Protein AF-A0A127SG14-F1 (afdb_monomer)

Structure (mmCIF, N/CA/C/O backbone):
data_AF-A0A127SG14-F1
#
_entry.id   AF-A0A127SG14-F1
#
loop_
_atom_site.group_PDB
_atom_site.id
_atom_site.type_symbol
_atom_site.label_atom_id
_atom_site.label_alt_id
_atom_site.label_comp_id
_atom_site.label_asym_id
_atom_site.label_entity_id
_atom_site.label_seq_id
_atom_site.pdbx_PDB_ins_code
_atom_site.Cartn_x
_atom_site.Cartn_y
_atom_site.Cartn_z
_atom_site.occupancy
_atom_site.B_iso_or_equiv
_atom_site.auth_seq_id
_atom_site.auth_comp_id
_atom_site.auth_asym_id
_atom_site.auth_atom_id
_atom_site.pdbx_PDB_model_num
ATOM 1 N N . THR A 1 1 ? -20.516 29.727 24.943 1.00 78.88 1 THR A N 1
ATOM 2 C CA . THR A 1 1 ? -19.043 29.610 24.882 1.00 78.88 1 THR A CA 1
ATOM 3 C C . THR A 1 1 ? -18.671 28.443 23.991 1.00 78.88 1 THR A C 1
ATOM 5 O O . THR A 1 1 ? -19.460 27.509 23.878 1.00 78.88 1 THR A O 1
ATOM 8 N N . VAL A 1 2 ? -17.500 28.500 23.350 1.00 73.31 2 VAL A N 1
ATOM 9 C CA . VAL A 1 2 ? -16.982 27.446 22.453 1.00 73.31 2 VAL A CA 1
ATOM 10 C C . VAL A 1 2 ? -16.981 26.069 23.132 1.00 73.31 2 VAL A C 1
ATOM 12 O O . VAL A 1 2 ? -17.309 25.071 22.496 1.00 73.31 2 VAL A O 1
ATOM 15 N N . ASP A 1 3 ? -16.737 26.020 24.441 1.00 80.69 3 ASP A N 1
ATOM 16 C CA . ASP A 1 3 ? -16.751 24.772 25.213 1.00 80.69 3 ASP A CA 1
ATOM 17 C C . ASP A 1 3 ? -18.143 24.146 25.335 1.00 80.69 3 ASP A C 1
ATOM 19 O O . ASP A 1 3 ? -18.277 22.931 25.214 1.00 80.69 3 ASP A O 1
ATOM 23 N N . LYS A 1 4 ? -19.204 24.957 25.473 1.00 82.00 4 LYS A N 1
ATOM 24 C CA . LYS A 1 4 ? -20.592 24.457 25.457 1.00 82.00 4 LYS A CA 1
ATOM 25 C C . LYS A 1 4 ? -20.972 23.895 24.085 1.00 82.00 4 LYS A C 1
ATOM 27 O O . LYS A 1 4 ? -21.648 22.877 24.018 1.00 82.00 4 LYS A O 1
ATOM 32 N N . ALA A 1 5 ? -20.500 24.514 23.000 1.00 77.38 5 ALA A N 1
ATOM 33 C CA . ALA A 1 5 ? -20.725 24.012 21.644 1.00 77.38 5 ALA A CA 1
ATOM 34 C C . ALA A 1 5 ? -19.965 22.699 21.381 1.00 77.38 5 ALA A C 1
ATOM 36 O O . ALA A 1 5 ? -20.526 21.777 20.795 1.00 77.38 5 ALA A O 1
ATOM 37 N N . ARG A 1 6 ? -18.719 22.573 21.863 1.00 78.25 6 ARG A N 1
ATOM 38 C CA . ARG A 1 6 ? -17.944 21.320 21.801 1.00 78.25 6 ARG A CA 1
ATOM 39 C C . ARG A 1 6 ? -18.560 20.204 22.639 1.00 78.25 6 ARG A C 1
ATOM 41 O O . ARG A 1 6 ? -18.607 19.072 22.170 1.00 78.25 6 ARG A O 1
ATOM 48 N N . ALA A 1 7 ? -19.036 20.513 23.844 1.00 80.81 7 ALA A N 1
ATOM 49 C CA . ALA A 1 7 ? -19.715 19.548 24.703 1.00 80.81 7 ALA A CA 1
ATOM 50 C C . ALA A 1 7 ? -21.009 19.039 24.052 1.00 80.81 7 ALA A C 1
ATOM 52 O O . ALA A 1 7 ? -21.194 17.831 23.941 1.00 80.81 7 ALA A O 1
ATOM 53 N N . LEU A 1 8 ? -21.833 19.951 23.524 1.00 78.06 8 LEU A N 1
ATOM 54 C CA . LEU A 1 8 ? -23.057 19.607 22.801 1.00 78.06 8 LEU A CA 1
ATOM 55 C C . LEU A 1 8 ? -22.765 18.787 21.535 1.00 78.06 8 LEU A C 1
ATOM 57 O O . LEU A 1 8 ? -23.446 17.806 21.265 1.00 78.06 8 LEU A O 1
ATOM 61 N N . TYR A 1 9 ? -21.722 19.133 20.775 1.00 72.56 9 TYR A N 1
ATOM 62 C CA . TYR A 1 9 ? -21.287 18.337 19.624 1.00 72.56 9 TYR A CA 1
ATOM 63 C C . TYR A 1 9 ? -20.844 16.927 20.046 1.00 72.56 9 TYR A C 1
ATOM 65 O O . TYR A 1 9 ? -21.256 15.937 19.448 1.00 72.56 9 TYR A O 1
ATOM 73 N N . ALA A 1 10 ? -20.042 16.809 21.104 1.00 73.31 10 ALA A N 1
ATOM 74 C CA . ALA A 1 10 ? -19.612 15.513 21.617 1.00 73.31 10 ALA A CA 1
ATOM 75 C C . ALA A 1 10 ? -20.787 14.664 22.128 1.00 73.31 10 ALA A C 1
ATOM 77 O O . ALA A 1 10 ? -20.731 13.445 22.024 1.00 73.31 10 ALA A O 1
ATOM 78 N N . GLU A 1 11 ? -21.834 15.284 22.667 1.00 76.38 11 GLU A N 1
ATOM 79 C CA . GLU A 1 11 ? -23.054 14.614 23.119 1.00 76.38 11 GLU A CA 1
ATOM 80 C C . GLU A 1 11 ? -23.929 14.155 21.943 1.00 76.38 11 GLU A C 1
ATOM 82 O O . GLU A 1 11 ? -24.253 12.973 21.848 1.00 76.38 11 GLU A O 1
ATOM 87 N N . LEU A 1 12 ? -24.233 15.052 20.999 1.00 71.38 12 LEU A N 1
ATOM 88 C CA . LEU A 1 12 ? -25.083 14.769 19.835 1.00 71.38 12 LEU A CA 1
ATOM 89 C C . LEU A 1 12 ? -24.458 13.754 18.867 1.00 71.38 12 LEU A C 1
ATOM 91 O O . LEU A 1 12 ? -25.172 12.973 18.236 1.00 71.38 12 LEU A O 1
ATOM 95 N N . TYR A 1 13 ? -23.128 13.756 18.748 1.00 65.94 13 TYR A N 1
ATOM 96 C CA . TYR A 1 13 ? -22.387 12.907 17.812 1.00 65.94 13 TYR A CA 1
ATOM 97 C C . TYR A 1 13 ? -21.624 11.762 18.495 1.00 65.94 13 TYR A C 1
ATOM 99 O O . TYR A 1 13 ? -20.904 11.022 17.820 1.00 65.94 13 TYR A O 1
ATOM 107 N N . LYS A 1 14 ? -21.834 11.531 19.802 1.00 62.69 14 LYS A N 1
ATOM 108 C CA . LYS A 1 14 ? -21.495 10.262 20.475 1.00 62.69 14 LYS A CA 1
ATOM 109 C C . LYS A 1 14 ? -22.458 9.168 20.009 1.00 62.69 14 LYS A C 1
ATOM 111 O O . LYS A 1 14 ? -23.257 8.634 20.771 1.00 62.69 14 LYS A O 1
ATOM 116 N N . GLN A 1 15 ? -22.395 8.810 18.731 1.00 60.25 15 GLN A N 1
ATOM 117 C CA . GLN A 1 15 ? -23.083 7.615 18.270 1.00 60.25 15 GLN A CA 1
ATOM 118 C C . GLN A 1 15 ? -22.295 6.393 18.747 1.00 60.25 15 GLN A C 1
ATOM 120 O O . GLN A 1 15 ? -21.108 6.264 18.425 1.00 60.25 15 GLN A O 1
ATOM 125 N N . PRO A 1 16 ? -22.912 5.496 19.533 1.00 63.03 16 PRO A N 1
ATOM 126 C CA . PRO A 1 16 ? -22.257 4.262 19.914 1.00 63.03 16 PRO A CA 1
ATOM 127 C C . PRO A 1 16 ? -21.945 3.441 18.661 1.00 63.03 16 PRO A C 1
ATOM 129 O O . PRO A 1 16 ? -22.635 3.501 17.642 1.00 63.03 16 PRO A O 1
ATOM 132 N N . PHE A 1 17 ? -20.882 2.645 18.730 1.00 70.62 17 PHE A N 1
ATOM 133 C CA . PHE A 1 17 ? -20.571 1.697 17.671 1.00 70.62 17 PHE A CA 1
ATOM 134 C C . PHE A 1 17 ? -21.771 0.764 17.441 1.00 70.62 17 PHE A C 1
ATOM 136 O O . PHE A 1 17 ? -22.182 0.028 18.338 1.00 70.62 17 PHE A O 1
ATOM 143 N N . HIS A 1 18 ? -22.312 0.760 16.223 1.00 76.38 18 HIS A N 1
ATOM 144 C CA . HIS A 1 18 ? -23.381 -0.154 15.840 1.00 76.38 18 HIS A CA 1
ATOM 145 C C . HIS A 1 18 ? -22.838 -1.251 14.925 1.00 76.38 18 HIS A C 1
ATOM 147 O O . HIS A 1 18 ? -22.242 -0.952 13.891 1.00 76.38 18 HIS A O 1
ATOM 153 N N . LYS A 1 19 ? -23.127 -2.525 15.239 1.00 78.62 19 LYS A N 1
ATOM 154 C CA . LYS A 1 19 ? -22.741 -3.679 14.398 1.00 78.62 19 LYS A CA 1
ATOM 155 C C . LYS A 1 19 ? -23.175 -3.523 12.933 1.00 78.62 19 LYS A C 1
ATOM 157 O O . LYS A 1 19 ? -22.459 -3.967 12.047 1.00 78.62 19 LYS A O 1
ATOM 162 N N . LYS A 1 20 ? -24.293 -2.831 12.672 1.00 83.44 20 LYS A N 1
ATOM 163 C CA . LYS A 1 20 ? -24.796 -2.526 11.318 1.00 83.44 20 LYS A CA 1
ATOM 164 C C . LYS A 1 20 ? -23.812 -1.718 10.450 1.00 83.44 20 LYS A C 1
ATOM 166 O O . LYS A 1 20 ? -23.876 -1.800 9.226 1.00 83.44 20 LYS A O 1
ATOM 171 N N . ASN A 1 21 ? -22.895 -0.973 11.076 1.00 86.38 21 ASN A N 1
ATOM 172 C CA . ASN A 1 21 ? -21.883 -0.155 10.399 1.00 86.38 21 ASN A CA 1
ATOM 173 C C . ASN A 1 21 ? -20.640 -0.973 9.996 1.00 86.38 21 ASN A C 1
ATOM 175 O O . ASN A 1 21 ? -19.753 -0.455 9.313 1.00 86.38 21 ASN A O 1
ATOM 179 N N . LEU A 1 22 ? -20.553 -2.246 10.401 1.00 92.31 22 LEU A N 1
ATOM 180 C CA . LEU A 1 22 ? -19.508 -3.134 9.912 1.00 92.31 22 LEU A CA 1
ATOM 181 C C . LEU A 1 22 ? -19.738 -3.440 8.427 1.00 92.31 22 LEU A C 1
ATOM 183 O O . LEU A 1 22 ? -20.836 -3.803 8.003 1.00 92.31 22 LEU A O 1
ATOM 187 N N . SER A 1 23 ? -18.687 -3.254 7.637 1.00 94.81 23 SER A N 1
ATOM 188 C CA . SER A 1 23 ? -18.619 -3.636 6.224 1.00 94.81 23 SER A CA 1
ATOM 189 C C . SER A 1 23 ? -17.909 -4.974 6.038 1.00 94.81 23 SER A C 1
ATOM 191 O O . SER A 1 23 ? -18.125 -5.630 5.024 1.00 94.81 23 SER A O 1
ATOM 193 N N . ILE A 1 24 ? -17.132 -5.399 7.041 1.00 97.00 24 ILE A N 1
ATOM 194 C CA . ILE A 1 24 ? -16.417 -6.674 7.066 1.00 97.00 24 ILE A CA 1
ATOM 195 C C . ILE A 1 24 ? -16.609 -7.364 8.421 1.00 97.00 24 ILE A C 1
ATOM 197 O O . ILE A 1 24 ? -16.861 -6.707 9.435 1.00 97.00 24 ILE A O 1
ATOM 201 N N . SER A 1 25 ? -16.461 -8.685 8.454 1.00 96.75 25 SER A N 1
ATOM 202 C CA . SER A 1 25 ? -16.506 -9.481 9.684 1.00 96.75 25 SER A CA 1
ATOM 203 C C . SER A 1 25 ? -15.326 -10.447 9.767 1.00 96.75 25 SER A C 1
ATOM 205 O O . SER A 1 25 ? -14.863 -10.962 8.753 1.00 96.75 25 SER A O 1
ATOM 207 N N . THR A 1 26 ? -14.788 -10.672 10.968 1.00 96.62 26 THR A N 1
ATOM 208 C CA . THR A 1 26 ? -13.653 -11.587 11.161 1.00 96.62 26 THR A CA 1
ATOM 209 C C . THR A 1 26 ? -14.125 -13.031 11.043 1.00 96.62 26 THR A C 1
ATOM 211 O O . THR A 1 26 ? -14.835 -13.518 11.921 1.00 96.62 26 THR A O 1
ATOM 214 N N . LYS A 1 27 ? -13.701 -13.729 9.986 1.00 97.44 27 LYS A N 1
ATOM 215 C CA . LYS A 1 27 ? -14.036 -15.140 9.768 1.00 97.44 27 LYS A CA 1
ATOM 216 C C . LYS A 1 27 ? -13.070 -16.075 10.478 1.00 97.44 27 LYS A C 1
ATOM 218 O O . LYS A 1 27 ? -13.484 -17.052 11.095 1.00 97.44 27 LYS A O 1
ATOM 223 N N . LYS A 1 28 ? -11.772 -15.791 10.360 1.00 97.56 28 LYS A N 1
ATOM 224 C CA . LYS A 1 28 ? -10.707 -16.615 10.936 1.00 97.56 28 LYS A CA 1
ATOM 225 C C . LYS A 1 28 ? -9.481 -15.770 11.244 1.00 97.56 28 LYS A C 1
ATOM 227 O O . LYS A 1 28 ? -9.199 -14.803 10.541 1.00 97.56 28 LYS A O 1
ATOM 232 N N . VAL A 1 29 ? -8.745 -16.159 12.282 1.00 97.69 29 VAL A N 1
ATOM 233 C CA . VAL A 1 29 ? -7.452 -15.566 12.631 1.00 97.69 29 VAL A CA 1
ATOM 234 C C . VAL A 1 29 ? -6.442 -16.692 12.798 1.00 97.69 29 VAL A C 1
ATOM 236 O O . VAL A 1 29 ? -6.657 -17.605 13.592 1.00 97.69 29 VAL A O 1
ATOM 239 N N . TYR A 1 30 ? -5.352 -16.627 12.044 1.00 97.56 30 TYR A N 1
ATOM 240 C CA . TYR A 1 30 ? -4.196 -17.504 12.193 1.00 97.56 30 TYR A CA 1
ATOM 241 C C . TYR A 1 30 ? -3.104 -16.742 12.930 1.00 97.56 30 TYR A C 1
ATOM 243 O O . TYR A 1 30 ? -2.837 -15.592 12.591 1.00 97.56 30 TYR A O 1
ATOM 251 N N . LYS A 1 31 ? -2.475 -17.363 13.926 1.00 96.62 31 LYS A N 1
ATOM 252 C CA . LYS A 1 31 ? -1.455 -16.716 14.756 1.00 96.62 31 LYS A CA 1
ATOM 253 C C . LYS A 1 31 ? -0.152 -17.506 14.720 1.00 96.62 31 LYS A C 1
ATOM 255 O O . LYS A 1 31 ? -0.178 -18.729 14.817 1.00 96.62 31 LYS A O 1
ATOM 260 N N . SER A 1 32 ? 0.961 -16.796 14.610 1.00 94.50 32 SER A N 1
ATOM 261 C CA . SER A 1 32 ? 2.318 -17.271 14.880 1.00 94.50 32 SER A CA 1
ATOM 262 C C . SER A 1 32 ? 2.928 -16.454 16.030 1.00 94.50 32 SER A C 1
ATOM 264 O O . SER A 1 32 ? 2.229 -15.681 16.688 1.00 94.50 32 SER A O 1
ATOM 266 N N . SER A 1 33 ? 4.227 -16.620 16.297 1.00 92.31 33 SER A N 1
ATOM 267 C CA . SER A 1 33 ? 4.943 -15.913 17.369 1.00 92.31 33 SER A CA 1
ATOM 268 C C . SER A 1 33 ? 4.840 -14.387 17.283 1.00 92.31 33 SER A C 1
ATOM 270 O O . SER A 1 33 ? 4.690 -13.717 18.305 1.00 92.31 33 SER A O 1
ATOM 272 N N . ASP A 1 34 ? 4.933 -13.826 16.079 1.00 95.38 34 ASP A N 1
ATOM 273 C CA . ASP A 1 34 ? 4.986 -12.380 15.843 1.00 95.38 34 ASP A CA 1
ATOM 274 C C . ASP A 1 34 ? 3.994 -11.895 14.781 1.00 95.38 34 ASP A C 1
ATOM 276 O O . ASP A 1 34 ? 3.902 -10.693 14.540 1.00 95.38 34 ASP A O 1
ATOM 280 N N . THR A 1 35 ? 3.242 -12.802 14.160 1.00 97.25 35 THR A N 1
ATOM 281 C CA . THR A 1 35 ? 2.399 -12.490 13.011 1.00 97.25 35 THR A CA 1
ATOM 282 C C . THR A 1 35 ? 0.998 -13.051 13.205 1.00 97.25 35 THR A C 1
ATOM 284 O O . THR A 1 35 ? 0.809 -14.202 13.588 1.00 97.25 35 THR A O 1
ATOM 287 N N . GLU A 1 36 ? -0.011 -12.242 12.906 1.00 97.81 36 GLU A N 1
ATOM 288 C CA . GLU A 1 36 ? -1.409 -12.653 12.897 1.00 97.81 36 GLU A CA 1
ATOM 289 C C . GLU A 1 36 ? -2.014 -12.373 11.520 1.00 97.81 36 GLU A C 1
ATOM 291 O O . GLU A 1 36 ? -1.997 -11.241 11.037 1.00 97.81 36 GLU A O 1
ATOM 296 N N . LYS A 1 37 ? -2.567 -13.400 10.877 1.00 98.25 37 LYS A N 1
ATOM 297 C CA . LYS A 1 37 ? -3.271 -13.294 9.598 1.00 98.25 37 LYS A CA 1
ATOM 298 C C . LYS A 1 37 ? -4.775 -13.361 9.842 1.00 98.25 37 LYS A C 1
ATOM 300 O O . LYS A 1 37 ? -5.293 -14.373 10.310 1.00 98.25 37 LYS A O 1
ATOM 305 N N . TYR A 1 38 ? -5.465 -12.288 9.492 1.00 98.31 38 TYR A N 1
ATOM 306 C CA . TYR A 1 38 ? -6.908 -12.124 9.586 1.00 98.31 38 TYR A CA 1
ATOM 307 C C . TYR A 1 38 ? -7.540 -12.427 8.230 1.00 98.31 38 TYR A C 1
ATOM 309 O O . TYR A 1 38 ? -7.121 -11.877 7.213 1.00 98.31 38 TYR A O 1
ATOM 317 N N . VAL A 1 39 ? -8.558 -13.283 8.228 1.00 98.38 39 VAL A N 1
ATOM 318 C CA . VAL A 1 39 ? -9.447 -13.503 7.085 1.00 98.38 39 VAL A CA 1
ATOM 319 C C . VAL A 1 39 ? -10.753 -12.786 7.384 1.00 98.38 39 VAL A C 1
ATOM 321 O O . VAL A 1 39 ? -11.457 -13.147 8.334 1.00 98.38 39 VAL A O 1
ATOM 324 N N . TYR A 1 40 ? -11.064 -11.774 6.582 1.00 98.38 40 TYR A N 1
ATOM 325 C CA . TYR A 1 40 ? -12.297 -11.009 6.692 1.00 98.38 40 TYR A CA 1
ATOM 326 C C . TYR A 1 40 ? -13.292 -11.435 5.617 1.00 98.38 40 TYR A C 1
ATOM 328 O O . TYR A 1 40 ? -12.932 -11.560 4.450 1.00 98.38 40 TYR A O 1
ATOM 336 N N . GLU A 1 41 ? -14.541 -11.634 6.023 1.00 98.19 41 GLU A N 1
ATOM 337 C CA . GLU A 1 41 ? -15.690 -11.865 5.150 1.00 98.19 41 GLU A CA 1
ATOM 338 C C . GLU A 1 41 ? -16.389 -10.531 4.872 1.00 98.19 41 GLU A C 1
ATOM 340 O O . GLU A 1 41 ? -16.742 -9.796 5.802 1.00 98.19 41 GLU A O 1
ATOM 345 N N . LEU A 1 42 ? -16.547 -10.213 3.590 1.00 97.94 42 LEU A N 1
ATOM 346 C CA . LEU A 1 42 ? -17.230 -9.029 3.075 1.00 97.94 42 LEU A CA 1
ATOM 347 C C . LEU A 1 42 ? -18.740 -9.297 2.948 1.00 97.94 42 LEU A C 1
ATOM 349 O O . LEU A 1 42 ? -19.176 -10.447 2.898 1.00 97.94 42 LEU A O 1
ATOM 353 N N . LYS A 1 43 ? -19.555 -8.238 2.846 1.00 96.50 43 LYS A N 1
ATOM 354 C CA . LYS A 1 43 ? -21.030 -8.352 2.741 1.00 96.50 43 LYS A CA 1
ATOM 355 C C . LYS A 1 43 ? -21.528 -9.152 1.535 1.00 96.50 43 LYS A C 1
ATOM 357 O O . LYS A 1 43 ? -22.664 -9.608 1.529 1.00 96.50 43 LYS A O 1
ATOM 362 N N . ASP A 1 44 ? -20.698 -9.294 0.516 1.00 96.50 44 ASP A N 1
ATOM 363 C CA . ASP A 1 44 ? -20.972 -10.019 -0.719 1.00 96.50 44 ASP A CA 1
ATOM 364 C C . ASP A 1 44 ? -20.351 -11.426 -0.737 1.00 96.50 44 ASP A C 1
ATOM 366 O O . ASP A 1 44 ? -20.092 -11.969 -1.809 1.00 96.50 44 ASP A O 1
ATOM 370 N N . ASN A 1 45 ? -20.110 -12.012 0.444 1.00 96.56 45 ASN A N 1
ATOM 371 C CA . ASN A 1 45 ? -19.591 -13.373 0.645 1.00 96.56 45 ASN A CA 1
ATOM 372 C C . ASN A 1 45 ? -18.208 -13.620 0.021 1.00 96.56 45 ASN A C 1
ATOM 374 O O . ASN A 1 45 ? -17.838 -14.750 -0.298 1.00 96.56 45 ASN A O 1
ATOM 378 N N . ARG A 1 46 ? -17.433 -12.550 -0.165 1.00 96.88 46 ARG A N 1
ATOM 379 C CA . ARG A 1 46 ? -16.037 -12.602 -0.608 1.00 96.88 46 ARG A CA 1
ATOM 380 C C . ARG A 1 46 ? -15.103 -12.486 0.587 1.00 96.88 46 ARG A C 1
ATOM 382 O O . ARG A 1 46 ? -15.487 -11.968 1.634 1.00 96.88 46 ARG A O 1
ATOM 389 N N . TYR A 1 47 ? -13.865 -12.933 0.410 1.00 97.19 47 TYR A N 1
ATOM 390 C CA . TYR A 1 47 ? -12.854 -12.902 1.460 1.00 97.19 47 TYR A CA 1
ATOM 391 C C . TYR A 1 47 ? -11.670 -12.030 1.069 1.00 97.19 47 TYR A C 1
ATOM 393 O O . TYR A 1 47 ? -11.247 -12.016 -0.088 1.00 97.19 47 TYR A O 1
ATOM 401 N N . ILE A 1 48 ? -11.128 -11.329 2.060 1.00 98.06 48 ILE A N 1
ATOM 402 C CA . ILE A 1 48 ? -9.842 -10.642 1.964 1.00 98.06 48 ILE A CA 1
ATOM 403 C C . ILE A 1 48 ? -8.963 -11.000 3.150 1.00 98.06 48 ILE A C 1
ATOM 405 O O . ILE A 1 48 ? -9.440 -11.432 4.203 1.00 98.06 48 ILE A O 1
ATOM 409 N N . GLU A 1 49 ? -7.670 -10.778 2.973 1.00 98.00 49 GLU A N 1
ATOM 410 C CA . GLU A 1 49 ? -6.669 -11.060 3.986 1.00 98.00 49 GLU A CA 1
ATOM 411 C C . GLU A 1 49 ? -6.016 -9.770 4.482 1.00 98.00 49 GLU A C 1
ATOM 413 O O . GLU A 1 49 ? -5.759 -8.832 3.726 1.00 98.00 49 GLU A O 1
ATOM 418 N N . THR A 1 50 ? -5.730 -9.730 5.776 1.00 98.56 50 THR A N 1
ATOM 419 C CA . THR A 1 50 ? -4.984 -8.650 6.419 1.00 98.56 50 THR A CA 1
ATOM 420 C C . THR A 1 50 ? -3.965 -9.277 7.348 1.00 98.56 50 THR A C 1
ATOM 422 O O . THR A 1 50 ? -4.290 -10.199 8.094 1.00 98.56 50 THR A O 1
ATOM 425 N N . VAL A 1 51 ? -2.731 -8.787 7.330 1.00 98.50 51 VAL A N 1
ATOM 426 C CA . VAL A 1 51 ? -1.667 -9.333 8.182 1.00 98.50 51 VAL A CA 1
ATOM 427 C C . VAL A 1 51 ? -1.225 -8.281 9.182 1.00 98.50 51 VAL A C 1
ATOM 429 O O . VAL A 1 51 ? -0.855 -7.178 8.797 1.00 98.50 51 VAL A O 1
ATOM 432 N N . PHE A 1 52 ? -1.242 -8.620 10.465 1.00 98.56 52 PHE A N 1
ATOM 433 C CA . PHE A 1 52 ? -0.624 -7.842 11.528 1.00 98.56 52 PHE A CA 1
ATOM 434 C C . PHE A 1 52 ? 0.727 -8.458 11.883 1.00 98.56 52 PHE A C 1
ATOM 436 O O . PHE A 1 52 ? 0.805 -9.640 12.200 1.00 98.56 52 PHE A O 1
ATOM 443 N N . ILE A 1 53 ? 1.785 -7.653 11.856 1.00 98.19 53 ILE A N 1
ATOM 444 C CA . ILE A 1 53 ? 3.140 -8.057 12.242 1.00 98.19 53 ILE A CA 1
ATOM 445 C C . ILE A 1 53 ? 3.538 -7.247 13.470 1.00 98.19 53 ILE A C 1
ATOM 447 O O . ILE A 1 53 ? 3.663 -6.016 13.407 1.00 98.19 53 ILE A O 1
ATOM 451 N N . LYS A 1 54 ? 3.754 -7.937 14.588 1.00 97.25 54 LYS A N 1
ATOM 452 C CA . LYS A 1 54 ? 4.186 -7.360 15.857 1.00 97.25 54 LYS A CA 1
ATOM 453 C C . LYS A 1 54 ? 5.603 -6.803 15.725 1.00 97.25 54 LYS A C 1
ATOM 455 O O . LYS A 1 54 ? 6.508 -7.427 15.180 1.00 97.25 54 LYS A O 1
ATOM 460 N N . ARG A 1 55 ? 5.802 -5.596 16.245 1.00 95.38 55 ARG A N 1
ATOM 461 C CA . ARG A 1 55 ? 7.088 -4.897 16.352 1.00 95.38 55 ARG A CA 1
ATOM 462 C C . ARG A 1 55 ? 7.315 -4.498 17.812 1.00 95.38 55 ARG A C 1
ATOM 464 O O . ARG A 1 55 ? 6.435 -4.649 18.655 1.00 95.38 55 ARG A O 1
ATOM 471 N N . ARG A 1 56 ? 8.506 -3.981 18.127 1.00 91.81 56 ARG A N 1
ATOM 472 C CA . ARG A 1 56 ? 8.849 -3.555 19.499 1.00 91.81 56 ARG A CA 1
ATOM 473 C C . ARG A 1 56 ? 7.946 -2.423 20.012 1.00 91.81 56 ARG A C 1
ATOM 475 O O . ARG A 1 56 ? 7.635 -2.385 21.192 1.00 91.81 56 ARG A O 1
ATOM 482 N N . ASP A 1 57 ? 7.530 -1.514 19.131 1.00 91.19 57 ASP A N 1
ATOM 483 C CA . ASP A 1 57 ? 6.831 -0.265 19.464 1.00 91.19 57 ASP A CA 1
ATOM 484 C C . ASP A 1 57 ? 5.307 -0.297 19.217 1.00 91.19 57 ASP A C 1
ATOM 486 O O . ASP A 1 57 ? 4.603 0.664 19.556 1.00 91.19 57 ASP A O 1
ATOM 490 N N . GLY A 1 58 ? 4.797 -1.378 18.623 1.00 94.31 58 GLY A N 1
ATOM 491 C CA . GLY A 1 58 ? 3.428 -1.534 18.124 1.00 94.31 58 GLY A CA 1
ATOM 492 C C . GLY A 1 58 ? 3.388 -2.608 17.039 1.00 94.31 58 GLY A C 1
ATOM 493 O O . GLY A 1 58 ? 4.069 -3.623 17.154 1.00 94.31 58 GLY A O 1
ATOM 494 N N . GLY A 1 59 ? 2.642 -2.390 15.959 1.00 96.94 59 GLY A N 1
ATOM 495 C CA . GLY A 1 59 ? 2.607 -3.326 14.835 1.00 96.94 59 GLY A CA 1
ATOM 496 C C . GLY A 1 59 ? 2.475 -2.670 13.468 1.00 96.94 59 GLY A C 1
ATOM 497 O O . GLY A 1 59 ? 2.159 -1.483 13.342 1.00 96.94 59 GLY A O 1
ATOM 498 N N . THR A 1 60 ? 2.768 -3.468 12.445 1.00 98.38 60 THR A N 1
ATOM 499 C CA . THR A 1 60 ? 2.555 -3.138 11.032 1.00 98.38 60 THR A CA 1
ATOM 500 C C . THR A 1 60 ? 1.349 -3.909 10.524 1.00 98.38 60 THR A C 1
ATOM 502 O O . THR A 1 60 ? 1.311 -5.124 10.684 1.00 98.38 60 THR A O 1
ATOM 505 N N . VAL A 1 61 ? 0.384 -3.224 9.916 1.00 98.50 61 VAL A N 1
ATOM 506 C CA . VAL A 1 61 ? -0.777 -3.852 9.281 1.00 98.50 61 VAL A CA 1
ATOM 507 C C . VAL A 1 61 ? -0.615 -3.798 7.772 1.00 98.50 61 VAL A C 1
ATOM 509 O O . VAL A 1 61 ? -0.486 -2.719 7.199 1.00 98.50 61 VAL A O 1
ATOM 512 N N . CYS A 1 62 ? -0.647 -4.966 7.144 1.00 98.50 62 CYS A N 1
ATOM 513 C CA . CYS A 1 62 ? -0.711 -5.148 5.707 1.00 98.50 62 CYS A CA 1
ATOM 514 C C . CYS A 1 62 ? -2.179 -5.189 5.269 1.00 98.50 62 CYS A C 1
ATOM 516 O O . CYS A 1 62 ? -2.895 -6.133 5.608 1.00 98.50 62 CYS A O 1
ATOM 518 N N . VAL A 1 63 ? -2.621 -4.143 4.572 1.00 98.69 63 VAL A N 1
ATOM 519 C CA . VAL A 1 63 ? -4.021 -3.889 4.211 1.00 98.69 63 VAL A CA 1
ATOM 520 C C . VAL A 1 63 ? -4.253 -4.206 2.735 1.00 98.69 63 VAL A C 1
ATOM 522 O O . VAL A 1 63 ? -3.473 -3.799 1.870 1.00 98.69 63 VAL A O 1
ATOM 525 N N . SER A 1 64 ? -5.342 -4.915 2.456 1.00 98.69 64 SER A N 1
ATOM 526 C CA . SER A 1 64 ? -5.853 -5.186 1.113 1.00 98.69 64 SER A CA 1
ATOM 527 C C . SER A 1 64 ? -6.661 -4.002 0.583 1.00 98.69 64 SER A C 1
ATOM 529 O O . SER A 1 64 ? -7.350 -3.318 1.343 1.00 98.69 64 SER A O 1
ATOM 531 N N . THR A 1 65 ? -6.614 -3.778 -0.727 1.00 98.69 65 THR A N 1
ATOM 532 C CA . THR A 1 65 ? -7.344 -2.705 -1.423 1.00 98.69 65 THR A CA 1
ATOM 533 C C . THR A 1 65 ? -8.340 -3.236 -2.448 1.00 98.69 65 THR A C 1
ATOM 535 O O . THR A 1 65 ? -9.233 -2.496 -2.862 1.00 98.69 65 THR A O 1
ATOM 538 N N . GLN A 1 66 ? -8.236 -4.504 -2.844 1.00 98.44 66 GLN A N 1
ATOM 539 C CA . GLN A 1 66 ? -9.127 -5.149 -3.807 1.00 98.44 66 GLN A CA 1
ATOM 540 C C . GLN A 1 66 ? -9.428 -6.589 -3.374 1.00 98.44 66 GLN A C 1
ATOM 542 O O . GLN A 1 66 ? -8.709 -7.176 -2.564 1.00 98.44 66 GLN A O 1
ATOM 547 N N . VAL A 1 67 ? -10.491 -7.168 -3.935 1.00 97.75 67 VAL A N 1
ATOM 548 C CA . VAL A 1 67 ? -10.682 -8.621 -3.948 1.00 97.75 67 VAL A CA 1
ATOM 549 C C . VAL A 1 67 ? -10.031 -9.154 -5.220 1.00 97.75 67 VAL A C 1
ATOM 551 O O . VAL A 1 67 ? -10.507 -8.883 -6.327 1.00 97.75 67 VAL A O 1
ATOM 554 N N . GLY A 1 68 ? -8.933 -9.888 -5.045 1.00 95.56 68 GLY A N 1
ATOM 555 C CA . GLY A 1 68 ? -8.063 -10.287 -6.149 1.00 95.56 68 GLY A CA 1
ATOM 556 C C . GLY A 1 68 ? -7.211 -9.126 -6.677 1.00 95.56 68 GLY A C 1
ATOM 557 O O . GLY A 1 68 ? -7.128 -8.074 -6.044 1.00 95.56 68 GLY A O 1
ATOM 558 N N . CYS A 1 69 ? -6.543 -9.309 -7.815 1.00 95.62 69 CYS A N 1
ATOM 559 C CA . CYS A 1 69 ? -5.700 -8.288 -8.443 1.00 95.62 69 CYS A CA 1
ATOM 560 C C . CYS A 1 69 ? -5.619 -8.483 -9.965 1.00 95.62 69 CYS A C 1
ATOM 562 O O . CYS A 1 69 ? -5.387 -9.590 -10.442 1.00 95.62 69 CYS A O 1
ATOM 564 N N . SER A 1 70 ? -5.758 -7.403 -10.740 1.00 93.25 70 SER A N 1
ATOM 565 C CA . SER A 1 70 ? -5.737 -7.450 -12.215 1.00 93.25 70 SER A CA 1
ATOM 566 C C . SER A 1 70 ? -4.330 -7.481 -12.815 1.00 93.25 70 SER A C 1
ATOM 568 O O . SER A 1 70 ? -4.177 -7.750 -14.004 1.00 93.25 70 SER A O 1
ATOM 570 N N . VAL A 1 71 ? -3.297 -7.208 -12.016 1.00 93.44 71 VAL A N 1
ATOM 571 C CA . VAL A 1 71 ? -1.918 -7.028 -12.498 1.00 93.44 71 VAL A CA 1
ATOM 572 C C . VAL A 1 71 ? -1.272 -8.339 -12.965 1.00 93.44 71 VAL A C 1
ATOM 574 O O . VAL A 1 71 ? -0.406 -8.323 -13.839 1.00 93.44 71 VAL A O 1
ATOM 577 N N . GLY A 1 72 ? -1.678 -9.477 -12.394 1.00 91.75 72 GLY A N 1
ATOM 578 C CA . GLY A 1 72 ? -1.183 -10.789 -12.819 1.00 91.75 72 GLY A CA 1
ATOM 579 C C . GLY A 1 72 ? 0.311 -11.031 -12.566 1.00 91.75 72 GLY A C 1
ATOM 580 O O . GLY A 1 72 ? 0.932 -11.762 -13.330 1.00 91.75 72 GLY A O 1
ATOM 581 N N . CYS A 1 73 ? 0.916 -10.425 -11.531 1.00 93.12 73 CYS A N 1
ATOM 582 C CA . CYS A 1 73 ? 2.325 -10.679 -11.196 1.00 93.12 73 CYS A CA 1
ATOM 583 C C . CYS A 1 73 ? 2.576 -12.183 -10.993 1.00 93.12 73 CYS A C 1
ATOM 585 O O . CYS A 1 73 ? 1.886 -12.815 -10.192 1.00 93.12 73 CYS A O 1
ATOM 587 N N . ILE A 1 74 ? 3.603 -12.742 -11.637 1.00 92.31 74 ILE A N 1
ATOM 588 C CA . ILE A 1 74 ? 3.825 -14.204 -11.685 1.00 92.31 74 ILE A CA 1
ATOM 589 C C . ILE A 1 74 ? 4.108 -14.840 -10.313 1.00 92.31 74 ILE A C 1
ATOM 591 O O . ILE A 1 74 ? 3.857 -16.028 -10.097 1.00 92.31 74 ILE A O 1
ATOM 595 N N . PHE A 1 75 ? 4.612 -14.031 -9.380 1.00 89.25 75 PHE A N 1
ATOM 596 C CA . PHE A 1 75 ? 4.944 -14.411 -8.008 1.00 89.25 75 PHE A CA 1
ATOM 597 C C . PHE A 1 75 ? 3.792 -14.171 -7.017 1.00 89.25 75 PHE A C 1
ATOM 599 O O . PHE A 1 75 ? 3.928 -14.486 -5.837 1.00 89.25 75 PHE A O 1
ATOM 606 N N . CYS A 1 76 ? 2.683 -13.561 -7.452 1.00 88.81 76 CYS A N 1
ATOM 607 C CA . CYS A 1 76 ? 1.609 -13.120 -6.568 1.00 88.81 76 CYS A CA 1
ATOM 608 C C . CYS A 1 76 ? 0.364 -13.998 -6.715 1.00 88.81 76 CYS A C 1
ATOM 610 O O . CYS A 1 76 ? -0.303 -13.990 -7.749 1.00 88.81 76 CYS A O 1
ATOM 612 N N . GLU A 1 77 ? -0.023 -14.664 -5.629 1.00 87.94 77 GLU A N 1
ATOM 613 C CA . GLU A 1 77 ? -1.222 -15.507 -5.605 1.00 87.94 77 GLU A CA 1
ATOM 614 C C . GLU A 1 77 ? -2.514 -14.704 -5.845 1.00 87.94 77 GLU A C 1
ATOM 616 O O . GLU A 1 77 ? -3.426 -15.154 -6.532 1.00 87.94 77 GLU A O 1
ATOM 621 N N . SER A 1 78 ? -2.579 -13.456 -5.364 1.00 80.44 78 SER A N 1
ATOM 622 C CA . SER A 1 78 ? -3.724 -12.574 -5.648 1.00 80.44 78 SER A CA 1
ATOM 623 C C . SER A 1 78 ? -3.839 -12.213 -7.130 1.00 80.44 78 SER A C 1
ATOM 625 O O . SER A 1 78 ? -4.946 -11.988 -7.606 1.00 80.44 78 SER A O 1
ATOM 627 N N . GLY A 1 79 ? -2.716 -12.162 -7.856 1.00 79.69 79 GLY A N 1
ATOM 628 C CA . GLY A 1 79 ? -2.704 -11.945 -9.303 1.00 79.69 79 GLY A CA 1
ATOM 629 C C . GLY A 1 79 ? -3.198 -13.162 -10.087 1.00 79.69 79 GLY A C 1
ATOM 630 O O . GLY A 1 79 ? -3.850 -12.991 -11.113 1.00 79.69 79 GLY A O 1
ATOM 631 N N . ARG A 1 80 ? -2.949 -14.383 -9.589 1.00 81.12 80 ARG A N 1
ATOM 632 C CA . ARG A 1 80 ? -3.429 -15.634 -10.207 1.00 81.12 80 ARG A CA 1
ATOM 633 C C . ARG A 1 80 ? -4.940 -15.806 -10.111 1.00 81.12 80 ARG A C 1
ATOM 635 O O . ARG A 1 80 ? -5.557 -16.285 -11.053 1.00 81.12 80 ARG A O 1
ATOM 642 N N . ASN A 1 81 ? -5.536 -15.366 -9.005 1.00 81.12 81 ASN A N 1
ATOM 643 C CA . ASN A 1 81 ? -6.983 -15.445 -8.779 1.00 81.12 81 ASN A CA 1
ATOM 644 C C . ASN A 1 81 ? -7.795 -14.396 -9.568 1.00 81.12 81 ASN A C 1
ATOM 646 O O . ASN A 1 81 ? -9.021 -14.360 -9.459 1.00 81.12 81 ASN A O 1
ATOM 650 N N . GLY A 1 82 ? -7.127 -13.549 -10.361 1.00 89.94 82 GLY A N 1
ATOM 651 C CA . GLY A 1 82 ? -7.756 -12.499 -11.156 1.00 89.94 82 GLY A CA 1
ATOM 652 C C . GLY A 1 82 ? -8.307 -11.348 -10.314 1.00 89.94 82 GLY A C 1
ATOM 653 O O . GLY A 1 82 ? -8.150 -11.300 -9.096 1.00 89.94 82 GLY A O 1
ATOM 654 N N . PHE A 1 83 ? -8.948 -10.384 -10.975 1.00 95.81 83 PHE A N 1
ATOM 655 C CA . PHE A 1 83 ? -9.617 -9.256 -10.326 1.00 95.81 83 PHE A CA 1
ATOM 656 C C . PHE A 1 83 ? -11.114 -9.513 -10.202 1.00 95.8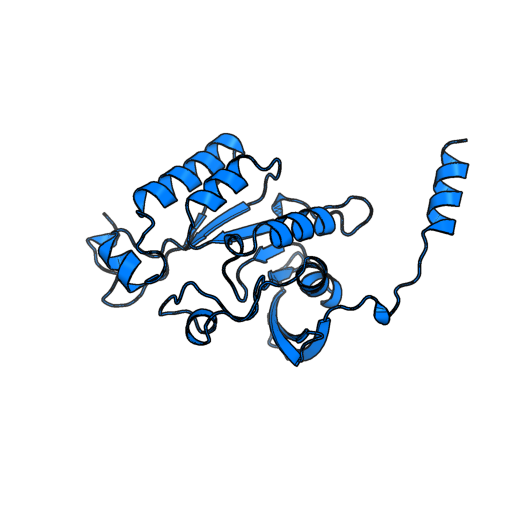1 83 PHE A C 1
ATOM 658 O O . PHE A 1 83 ? -11.752 -9.928 -11.167 1.00 95.81 83 PHE A O 1
ATOM 665 N N . VAL A 1 84 ? -11.677 -9.199 -9.034 1.00 96.44 84 VAL A N 1
ATOM 666 C CA . VAL A 1 84 ? -13.117 -9.322 -8.792 1.00 96.44 84 VAL A CA 1
ATOM 667 C C . VAL A 1 84 ? -13.762 -7.954 -8.606 1.00 96.44 84 VAL A C 1
ATOM 669 O O . VAL A 1 84 ? -14.682 -7.604 -9.341 1.00 96.44 84 VAL A O 1
ATOM 672 N N . ARG A 1 85 ? -13.298 -7.172 -7.624 1.00 97.75 85 ARG A N 1
ATOM 673 C CA . ARG A 1 85 ? -13.756 -5.792 -7.408 1.00 97.75 85 ARG A CA 1
ATOM 674 C C . ARG A 1 85 ? -12.819 -4.996 -6.509 1.00 97.75 85 ARG A C 1
ATOM 676 O O . ARG A 1 85 ? -12.026 -5.547 -5.746 1.00 97.75 85 ARG A O 1
ATOM 683 N N . ASN A 1 86 ? -13.007 -3.686 -6.534 1.00 98.62 86 ASN A N 1
ATOM 684 C CA . ASN A 1 86 ? -12.417 -2.761 -5.579 1.00 98.62 86 ASN A CA 1
ATOM 685 C C . ASN A 1 86 ? -13.087 -2.859 -4.198 1.00 98.62 86 ASN A C 1
ATOM 687 O O . ASN A 1 86 ? -14.286 -3.140 -4.091 1.00 98.62 86 ASN A O 1
ATOM 691 N N . LEU A 1 87 ? -12.308 -2.607 -3.142 1.00 98.81 87 LEU A N 1
ATOM 692 C CA . LEU A 1 87 ? -12.839 -2.404 -1.795 1.00 98.81 87 LEU A CA 1
ATOM 693 C C . LEU A 1 87 ? -13.313 -0.961 -1.610 1.00 98.81 87 LEU A C 1
ATOM 695 O O . LEU A 1 87 ? -12.714 -0.021 -2.134 1.00 98.81 87 LEU A O 1
ATOM 699 N N . THR A 1 88 ? -14.368 -0.788 -0.828 1.00 98.81 88 THR A N 1
ATOM 700 C CA . THR A 1 88 ? -14.864 0.524 -0.396 1.00 98.81 88 THR A CA 1
ATOM 701 C C . THR A 1 88 ? -13.964 1.119 0.696 1.00 98.81 88 THR A C 1
ATOM 703 O O . THR A 1 88 ? -13.237 0.376 1.367 1.00 98.81 88 THR A O 1
ATOM 706 N N . PRO A 1 89 ? -14.036 2.435 0.974 1.00 98.69 89 PRO A N 1
ATOM 707 C CA . PRO A 1 89 ? -13.227 3.043 2.027 1.00 98.69 89 PRO A CA 1
ATOM 708 C C . PRO A 1 89 ? -13.490 2.406 3.394 1.00 98.69 89 PRO A C 1
ATOM 710 O O . PRO A 1 89 ? -12.557 2.175 4.158 1.00 98.69 89 PRO A O 1
ATOM 713 N N . SER A 1 90 ? -14.745 2.047 3.694 1.00 97.69 90 SER A N 1
ATOM 714 C CA . SER A 1 90 ? -15.081 1.386 4.956 1.00 97.69 90 SER A CA 1
ATOM 715 C C . SER A 1 90 ? -14.469 -0.009 5.068 1.00 97.69 90 SER A C 1
ATOM 717 O O . SER A 1 90 ? -14.012 -0.367 6.150 1.00 97.69 90 SER A O 1
ATOM 719 N N . GLU A 1 91 ? -14.416 -0.776 3.973 1.00 98.62 91 GLU A N 1
ATOM 720 C CA . GLU A 1 91 ? -13.790 -2.106 3.962 1.00 98.62 91 GLU A CA 1
ATOM 721 C C . GLU A 1 91 ? -12.269 -2.008 4.148 1.00 98.62 91 GLU A C 1
ATOM 723 O O . GLU A 1 91 ? -11.676 -2.830 4.843 1.00 98.62 91 GLU A O 1
ATOM 728 N N . ILE A 1 92 ? -11.628 -0.976 3.587 1.00 98.81 92 ILE A N 1
ATOM 729 C CA . ILE A 1 92 ? -10.193 -0.712 3.777 1.00 98.81 92 ILE A CA 1
ATOM 730 C C . ILE A 1 92 ? -9.904 -0.303 5.228 1.00 98.81 92 ILE A C 1
ATOM 732 O O . ILE A 1 92 ? -9.039 -0.877 5.885 1.00 98.81 92 ILE A O 1
ATOM 736 N N . VAL A 1 93 ? -10.650 0.668 5.759 1.00 98.19 93 VAL A N 1
ATOM 737 C CA . VAL A 1 93 ? -10.429 1.208 7.110 1.00 98.19 93 VAL A CA 1
ATOM 738 C C . VAL A 1 93 ? -10.697 0.162 8.195 1.00 98.19 93 VAL A C 1
ATOM 740 O O . VAL A 1 93 ? -9.953 0.071 9.176 1.00 98.19 93 VAL A O 1
ATOM 743 N N . GLN A 1 94 ? -11.737 -0.661 8.034 1.00 97.69 94 GLN A N 1
ATOM 744 C CA . GLN A 1 94 ? -12.106 -1.650 9.048 1.00 97.69 94 GLN A CA 1
ATOM 745 C C . GLN A 1 94 ? -11.072 -2.770 9.203 1.00 97.69 94 GLN A C 1
ATOM 747 O O . GLN A 1 94 ? -10.949 -3.295 10.308 1.00 97.69 94 GLN A O 1
ATOM 752 N N . GLN A 1 95 ? -10.256 -3.062 8.181 1.00 98.56 95 GLN A N 1
ATOM 753 C CA . GLN A 1 95 ? -9.125 -3.992 8.317 1.00 98.56 95 GLN A CA 1
ATOM 754 C C . GLN A 1 95 ? -8.145 -3.556 9.416 1.00 98.56 95 GLN A C 1
ATOM 756 O O . GLN A 1 95 ? -7.582 -4.405 10.102 1.00 98.56 95 GLN A O 1
ATOM 761 N N . VAL A 1 96 ? -7.972 -2.244 9.619 1.00 97.56 96 VAL A N 1
ATOM 762 C CA . VAL A 1 96 ? -7.089 -1.677 10.650 1.00 97.56 96 VAL A CA 1
ATOM 763 C C . VAL A 1 96 ? -7.790 -1.625 12.009 1.00 97.56 96 VAL A C 1
ATOM 765 O O . VAL A 1 96 ? -7.232 -2.056 13.016 1.00 97.56 96 VAL A O 1
ATOM 768 N N . ILE A 1 97 ? -9.028 -1.122 12.051 1.00 94.12 97 ILE A N 1
ATOM 769 C CA . ILE A 1 97 ? -9.764 -0.894 13.310 1.00 94.12 97 ILE A CA 1
ATOM 770 C C . ILE A 1 97 ? -10.099 -2.213 14.027 1.00 94.12 97 ILE A C 1
ATOM 772 O O . ILE A 1 97 ? -10.122 -2.264 15.261 1.00 94.12 97 ILE A O 1
ATOM 776 N N . LEU A 1 98 ? -10.357 -3.288 13.278 1.00 95.12 98 LEU A N 1
ATOM 777 C CA . LEU A 1 98 ? -10.775 -4.572 13.845 1.00 95.12 98 LEU A CA 1
ATOM 778 C C . LEU A 1 98 ? -9.638 -5.394 14.470 1.00 95.12 98 LEU A C 1
ATOM 780 O O . LEU A 1 98 ? -9.931 -6.313 15.229 1.00 95.12 98 LEU A O 1
ATOM 784 N N . ILE A 1 99 ? -8.368 -5.039 14.245 1.00 93.38 99 ILE A N 1
ATOM 785 C CA . ILE A 1 99 ? -7.209 -5.755 14.814 1.00 93.38 99 ILE A CA 1
ATOM 786 C C . ILE A 1 99 ? -7.080 -5.541 16.336 1.00 93.38 99 ILE A C 1
ATOM 788 O O . ILE A 1 99 ? -6.449 -6.345 17.017 1.00 93.38 99 ILE A O 1
ATOM 792 N N . ARG A 1 100 ? -7.704 -4.487 16.896 1.00 88.25 100 ARG A N 1
ATOM 793 C CA . ARG A 1 100 ? -7.754 -4.164 18.347 1.00 88.25 100 ARG A CA 1
ATOM 794 C C . ARG A 1 100 ? -6.390 -4.195 19.067 1.00 88.25 100 ARG A C 1
ATOM 796 O O . ARG A 1 100 ? -6.332 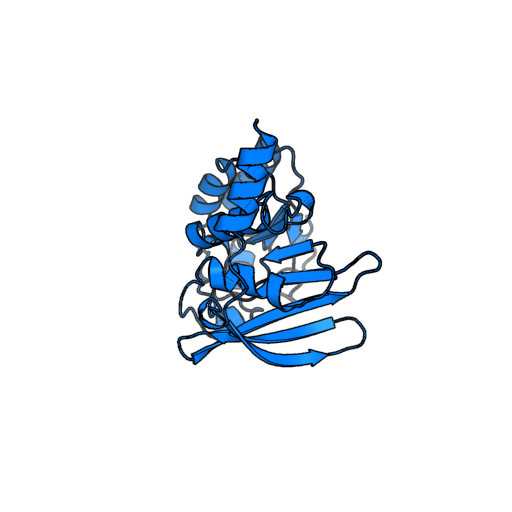-4.356 20.281 1.00 88.25 100 ARG A O 1
ATOM 803 N N . GLN A 1 101 ? -5.301 -3.996 18.329 1.00 93.25 101 GLN A N 1
ATOM 804 C CA . GLN A 1 101 ? -3.931 -3.885 18.837 1.00 93.25 101 GLN A CA 1
ATOM 805 C C . GLN A 1 101 ? -3.334 -2.537 18.427 1.00 93.25 101 GLN A C 1
ATOM 807 O O . GLN A 1 101 ? -3.864 -1.847 17.555 1.00 93.25 101 GLN A O 1
ATOM 812 N N . LYS A 1 102 ? -2.218 -2.144 19.049 1.00 95.25 102 LYS A N 1
ATOM 813 C CA . LYS A 1 102 ? -1.532 -0.893 18.717 1.00 95.25 102 LYS A CA 1
ATOM 814 C C . LYS A 1 102 ? -0.901 -0.984 17.323 1.00 95.25 102 LYS A C 1
ATOM 816 O O . LYS A 1 102 ? 0.100 -1.673 17.132 1.00 95.25 102 LYS A O 1
ATOM 821 N N . VAL A 1 103 ? -1.468 -0.260 16.362 1.00 97.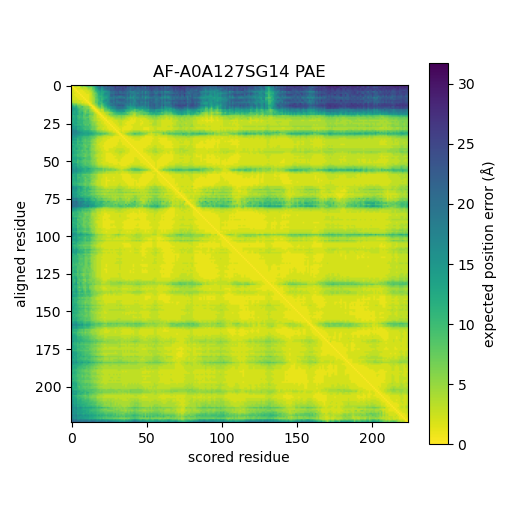06 103 VAL A N 1
ATOM 822 C CA . VAL A 1 103 ? -0.946 -0.143 14.995 1.00 97.06 103 VAL A CA 1
ATOM 823 C C . VAL A 1 103 ? -0.128 1.138 14.880 1.00 97.06 103 VAL A C 1
ATOM 825 O O . VAL A 1 103 ? -0.629 2.214 15.186 1.00 97.06 103 VAL A O 1
ATOM 828 N N . ASN A 1 104 ? 1.115 1.024 14.410 1.00 96.50 104 ASN A N 1
ATOM 829 C CA . ASN A 1 104 ? 1.993 2.177 14.163 1.00 96.50 104 ASN A CA 1
ATOM 830 C C . ASN A 1 104 ? 2.304 2.363 12.679 1.00 96.50 104 ASN A C 1
ATOM 832 O O . ASN A 1 104 ? 2.730 3.440 12.268 1.00 96.50 104 ASN A O 1
ATOM 836 N N . ARG A 1 105 ? 2.149 1.301 11.879 1.00 98.19 105 ARG A N 1
ATOM 837 C CA . ARG A 1 105 ? 2.442 1.312 10.446 1.00 98.19 105 ARG A CA 1
ATOM 838 C C . ARG A 1 105 ? 1.314 0.631 9.681 1.00 98.19 105 ARG A C 1
ATOM 840 O O . ARG A 1 105 ? 0.888 -0.456 10.062 1.00 98.19 105 ARG A O 1
ATOM 847 N N . ILE A 1 106 ? 0.851 1.259 8.613 1.00 98.62 106 ILE A N 1
ATOM 848 C CA . ILE A 1 106 ? -0.123 0.724 7.664 1.00 98.62 106 ILE A CA 1
ATOM 849 C C . ILE A 1 106 ? 0.583 0.648 6.318 1.00 98.62 106 ILE A C 1
ATOM 851 O O . ILE A 1 106 ? 1.081 1.656 5.818 1.00 98.62 106 ILE A O 1
ATOM 855 N N . VAL A 1 107 ? 0.641 -0.546 5.742 1.00 98.75 107 VAL A N 1
ATOM 856 C CA . VAL A 1 107 ? 1.211 -0.775 4.416 1.00 98.75 107 VAL A CA 1
ATOM 857 C C . VAL A 1 107 ? 0.131 -1.350 3.509 1.00 98.75 107 VAL A C 1
ATOM 859 O O . VAL A 1 107 ? -0.506 -2.349 3.842 1.00 98.75 107 VAL A O 1
ATOM 862 N N . PHE A 1 108 ? -0.100 -0.723 2.361 1.00 98.69 108 PHE A N 1
ATOM 863 C CA . PHE A 1 108 ? -1.009 -1.244 1.340 1.00 98.69 108 PHE A CA 1
ATOM 864 C C . PHE A 1 108 ? -0.242 -2.225 0.454 1.00 98.69 108 PHE A C 1
ATOM 866 O O . PHE A 1 108 ? 0.200 -1.883 -0.639 1.00 98.69 108 PHE A O 1
ATOM 873 N N . MET A 1 109 ? -0.000 -3.417 1.003 1.00 97.50 109 MET A N 1
ATOM 874 C CA . MET A 1 109 ? 0.731 -4.526 0.371 1.00 97.50 109 MET A CA 1
ATOM 875 C C . MET A 1 109 ? -0.049 -5.849 0.468 1.00 97.50 109 MET A C 1
ATOM 877 O O . MET A 1 109 ? 0.538 -6.922 0.345 1.00 97.50 109 MET A O 1
ATOM 881 N N . GLY A 1 110 ? -1.350 -5.774 0.779 1.00 96.56 110 GLY A N 1
ATOM 882 C CA . GLY A 1 110 ? -2.232 -6.934 0.840 1.00 96.56 110 GLY A CA 1
ATOM 883 C C . GLY A 1 110 ? -2.686 -7.363 -0.553 1.00 96.56 110 GLY A C 1
ATOM 884 O O . GLY A 1 110 ? -1.937 -7.314 -1.525 1.00 96.56 110 GLY A O 1
ATOM 885 N N . MET A 1 111 ? -3.944 -7.771 -0.661 1.00 97.62 111 MET A N 1
ATOM 886 C CA . MET A 1 111 ? -4.563 -8.123 -1.934 1.00 97.62 111 MET A CA 1
ATOM 887 C C . MET A 1 111 ? -4.895 -6.860 -2.741 1.00 97.62 111 MET A C 1
ATOM 889 O O . MET A 1 111 ? -5.544 -5.941 -2.228 1.00 97.62 111 MET A O 1
ATOM 893 N N . GLY A 1 112 ? -4.492 -6.848 -4.012 1.00 97.31 112 GLY A N 1
ATOM 894 C CA . GLY A 1 112 ? -4.814 -5.791 -4.974 1.00 97.31 112 GLY A CA 1
ATOM 895 C C . GLY A 1 112 ? -3.659 -4.854 -5.318 1.00 97.31 112 GLY A C 1
ATOM 896 O O . GLY A 1 112 ? -2.640 -4.810 -4.635 1.00 97.31 112 GLY A O 1
ATOM 897 N N . GLU A 1 113 ? -3.846 -4.083 -6.388 1.00 97.88 113 GLU A N 1
ATOM 898 C CA . GLU A 1 113 ? -3.010 -2.937 -6.749 1.00 97.88 113 GLU A CA 1
ATOM 899 C C . GLU A 1 113 ? -3.666 -1.661 -6.198 1.00 97.88 113 GLU A C 1
ATOM 901 O O . GLU A 1 113 ? -4.704 -1.234 -6.718 1.00 97.88 113 GLU A O 1
ATOM 906 N N . PRO A 1 114 ? -3.103 -1.033 -5.146 1.00 98.50 114 PRO A N 1
ATOM 907 C CA . PRO A 1 114 ? -3.716 0.116 -4.485 1.00 98.50 114 PRO A CA 1
ATOM 908 C C . PRO A 1 114 ? -4.087 1.254 -5.434 1.00 98.50 114 PRO A C 1
ATOM 910 O O . PRO A 1 114 ? -5.170 1.824 -5.300 1.00 98.50 114 PRO A O 1
ATOM 913 N N . LEU A 1 115 ? -3.244 1.564 -6.424 1.00 98.38 115 LEU A N 1
ATOM 914 C CA . LEU A 1 115 ? -3.512 2.673 -7.335 1.00 98.38 115 LEU A CA 1
ATOM 915 C C . LEU A 1 115 ? -4.614 2.365 -8.355 1.00 98.38 115 LEU A C 1
ATOM 917 O O . LEU A 1 115 ? -5.252 3.294 -8.839 1.00 98.38 115 LEU A O 1
ATOM 921 N N . PHE A 1 116 ? -4.940 1.100 -8.624 1.00 98.12 116 PHE A N 1
ATOM 922 C CA . PHE A 1 116 ? -6.140 0.751 -9.396 1.00 98.12 116 PHE A CA 1
ATOM 923 C C . PHE A 1 116 ? -7.441 0.877 -8.592 1.00 98.12 116 PHE A C 1
ATOM 925 O O . PHE A 1 116 ? -8.526 0.870 -9.175 1.00 98.12 116 PHE A O 1
ATOM 932 N N . ASN A 1 117 ? -7.346 1.091 -7.278 1.00 98.56 117 ASN A N 1
ATOM 933 C CA . ASN A 1 117 ? -8.457 1.496 -6.423 1.00 98.56 117 ASN A CA 1
ATOM 934 C C . ASN A 1 117 ? -8.262 2.916 -5.848 1.00 98.56 117 ASN A C 1
ATOM 936 O O . ASN A 1 117 ? -8.521 3.159 -4.669 1.00 98.56 117 ASN A O 1
ATOM 940 N N . TYR A 1 118 ? -7.773 3.845 -6.680 1.00 98.62 118 TYR A N 1
ATOM 941 C CA . TYR A 1 118 ? -7.297 5.169 -6.261 1.00 98.62 118 TYR A CA 1
ATOM 942 C C . TYR A 1 118 ? -8.280 5.928 -5.359 1.00 98.62 118 TYR A C 1
ATOM 944 O O . TYR A 1 118 ? -7.928 6.285 -4.239 1.00 98.62 118 TYR A O 1
ATOM 952 N N . ASP A 1 119 ? -9.510 6.172 -5.817 1.00 98.50 119 ASP A N 1
ATOM 953 C CA . ASP A 1 119 ? -10.415 7.082 -5.104 1.00 98.50 119 ASP A CA 1
ATOM 954 C C . ASP A 1 119 ? -10.827 6.510 -3.732 1.00 98.50 119 ASP A C 1
ATOM 956 O O . ASP A 1 119 ? -10.828 7.230 -2.732 1.00 98.50 119 ASP A O 1
ATOM 960 N N . ASN A 1 120 ? -11.071 5.194 -3.642 1.00 98.81 120 ASN A N 1
ATOM 961 C CA . ASN A 1 120 ? -11.388 4.550 -2.363 1.00 98.81 120 ASN A CA 1
ATOM 962 C C . ASN A 1 120 ? -10.169 4.471 -1.433 1.00 98.81 120 ASN A C 1
ATOM 964 O O . ASN A 1 120 ? -10.320 4.622 -0.220 1.00 98.81 120 ASN A O 1
ATOM 968 N N . LEU A 1 121 ? -8.969 4.257 -1.986 1.00 98.69 121 LEU A N 1
ATOM 969 C CA . LEU A 1 121 ? -7.715 4.275 -1.234 1.00 98.69 121 LEU A CA 1
ATOM 970 C C . LEU A 1 121 ? -7.475 5.648 -0.600 1.00 98.69 121 LEU A C 1
ATOM 972 O O . LEU A 1 121 ? -7.227 5.730 0.602 1.00 98.69 121 LEU A O 1
ATOM 976 N N . ILE A 1 122 ? -7.562 6.722 -1.389 1.00 98.44 122 ILE A N 1
ATOM 977 C CA . ILE A 1 122 ? -7.340 8.088 -0.905 1.00 98.44 122 ILE A CA 1
ATOM 978 C C . ILE A 1 122 ? -8.380 8.450 0.159 1.00 98.44 122 ILE A C 1
ATOM 980 O O . ILE A 1 122 ? -8.004 8.902 1.244 1.00 98.44 122 ILE A O 1
ATOM 984 N N . ALA A 1 123 ? -9.663 8.153 -0.076 1.00 98.44 123 ALA A N 1
ATOM 985 C CA . ALA A 1 123 ? -10.713 8.347 0.923 1.00 98.44 123 ALA A CA 1
ATOM 986 C C . ALA A 1 123 ? -10.426 7.581 2.229 1.00 98.44 123 ALA A C 1
ATOM 988 O O . ALA A 1 123 ? -10.538 8.149 3.317 1.00 98.44 123 ALA A O 1
ATOM 989 N N . ALA A 1 124 ? -9.991 6.319 2.145 1.00 98.50 124 ALA A N 1
ATOM 990 C CA . ALA A 1 124 ? -9.619 5.531 3.318 1.00 98.50 124 ALA A CA 1
ATOM 991 C C . ALA A 1 124 ? -8.436 6.147 4.079 1.00 98.50 124 ALA A C 1
ATOM 993 O O . ALA A 1 124 ? -8.478 6.234 5.305 1.00 98.50 124 ALA A O 1
ATOM 994 N N . ILE A 1 125 ? -7.401 6.622 3.377 1.00 98.31 125 ILE A N 1
ATOM 995 C CA . ILE A 1 125 ? -6.257 7.285 4.013 1.00 98.31 125 ILE A CA 1
ATOM 996 C C . ILE A 1 125 ? -6.695 8.576 4.714 1.00 98.31 125 ILE A C 1
ATOM 998 O O . ILE A 1 125 ? -6.270 8.814 5.843 1.00 98.31 125 ILE A O 1
ATOM 1002 N N . HIS A 1 126 ? -7.565 9.390 4.112 1.00 97.50 126 HIS A N 1
ATOM 1003 C CA . HIS A 1 126 ? -8.101 10.577 4.784 1.00 97.50 126 HIS A CA 1
ATOM 1004 C C . HIS A 1 126 ? -8.865 10.224 6.064 1.00 97.50 126 HIS A C 1
ATOM 1006 O O . HIS A 1 126 ? -8.621 10.851 7.092 1.00 97.50 126 HIS A O 1
ATOM 1012 N N . ILE A 1 127 ? -9.700 9.180 6.040 1.00 97.12 127 ILE A N 1
ATOM 1013 C CA . ILE A 1 127 ? -10.425 8.704 7.230 1.00 97.12 127 ILE A CA 1
ATOM 1014 C C . ILE A 1 127 ? -9.454 8.230 8.322 1.00 97.12 127 ILE A C 1
ATOM 1016 O O . ILE A 1 127 ? -9.604 8.598 9.485 1.00 97.12 127 ILE A O 1
ATOM 1020 N N . LEU A 1 128 ? -8.431 7.442 7.968 1.00 97.00 128 LEU A N 1
ATOM 1021 C CA . LEU A 1 128 ? -7.419 6.962 8.923 1.00 97.00 128 LEU A CA 1
ATOM 1022 C C . LEU A 1 128 ? -6.649 8.120 9.576 1.00 97.00 128 LEU A C 1
ATOM 1024 O O . LEU A 1 128 ? -6.237 8.025 10.731 1.00 97.00 128 LEU A O 1
ATOM 1028 N N . ARG A 1 129 ? -6.461 9.216 8.842 1.00 96.38 129 ARG A N 1
ATOM 1029 C CA . ARG A 1 129 ? -5.733 10.408 9.288 1.00 96.38 129 ARG A CA 1
ATOM 1030 C C . ARG A 1 129 ? -6.594 11.444 10.003 1.00 96.38 129 ARG A C 1
ATOM 1032 O O . ARG A 1 129 ? -6.035 12.408 10.526 1.00 96.38 129 ARG A O 1
ATOM 1039 N N . ASP A 1 130 ? -7.916 11.301 9.985 1.00 94.56 130 ASP A N 1
ATOM 1040 C CA . ASP A 1 130 ? -8.808 12.311 10.542 1.00 94.56 130 ASP A CA 1
ATOM 1041 C C . ASP A 1 130 ? -8.517 12.522 12.035 1.00 94.56 130 ASP A C 1
ATOM 1043 O O . ASP A 1 130 ? -8.361 11.561 12.796 1.00 94.56 130 ASP A O 1
ATOM 1047 N N . ARG A 1 131 ? -8.439 13.789 12.457 1.00 91.81 131 ARG A N 1
ATOM 1048 C CA . ARG A 1 131 ? -8.087 14.172 13.835 1.00 91.81 131 ARG A CA 1
ATOM 1049 C C . ARG A 1 131 ? -9.156 13.774 14.853 1.00 91.81 131 ARG A C 1
ATOM 1051 O O . ARG A 1 131 ? -8.839 13.651 16.031 1.00 91.81 131 ARG A O 1
ATOM 1058 N N . ASN A 1 132 ? -10.393 13.578 14.403 1.00 86.62 132 ASN A N 1
ATOM 1059 C CA . ASN A 1 132 ? -11.504 13.072 15.205 1.00 86.62 132 ASN A CA 1
ATOM 1060 C C . ASN A 1 132 ? -11.632 11.539 15.116 1.00 86.62 132 ASN A C 1
ATOM 1062 O O . ASN A 1 132 ? -12.480 10.957 15.790 1.00 86.62 132 ASN A O 1
ATOM 1066 N N . GLY A 1 133 ? -10.822 10.891 14.271 1.00 87.25 133 GLY A N 1
ATOM 1067 C CA . GLY A 1 133 ? -10.740 9.443 14.107 1.00 87.25 133 GLY A CA 1
ATOM 1068 C C . GLY A 1 133 ? -9.479 8.861 14.746 1.00 87.25 133 GLY A C 1
ATOM 1069 O O . GLY A 1 133 ? -9.148 9.153 15.893 1.00 87.25 133 GLY A O 1
ATOM 1070 N N . LEU A 1 134 ? -8.761 8.015 13.999 1.00 91.06 134 LEU A N 1
ATOM 1071 C CA . LEU A 1 134 ? -7.512 7.406 14.476 1.00 91.06 134 LEU A CA 1
ATOM 1072 C C . LEU A 1 134 ? -6.341 8.398 14.550 1.00 91.06 134 LEU A C 1
ATOM 1074 O O . LEU A 1 134 ? -5.331 8.068 15.170 1.00 91.06 134 LEU A O 1
ATOM 1078 N N . ASN A 1 135 ? -6.453 9.574 13.915 1.00 95.31 135 ASN A N 1
ATOM 1079 C CA . ASN A 1 135 ? -5.395 10.582 13.833 1.00 95.31 135 ASN A CA 1
ATOM 1080 C C . ASN A 1 135 ? -4.033 9.975 13.433 1.00 95.31 135 ASN A C 1
ATOM 1082 O O . ASN A 1 135 ? -2.988 10.283 14.011 1.00 95.31 135 ASN A O 1
ATOM 1086 N N . PHE A 1 136 ? -4.053 9.039 12.479 1.00 96.75 136 PHE A N 1
ATOM 1087 C CA . PHE A 1 136 ? -2.878 8.252 12.130 1.00 96.75 136 PHE A CA 1
ATOM 1088 C C . PHE A 1 136 ? -1.850 9.111 11.369 1.00 96.75 136 PHE A C 1
ATOM 1090 O O . PHE A 1 136 ? -2.219 9.812 10.421 1.00 96.75 136 PHE A O 1
ATOM 1097 N N . PRO A 1 137 ? -0.555 9.084 11.732 1.00 96.06 137 PRO A N 1
ATOM 1098 C CA . PRO A 1 137 ? 0.452 9.918 11.082 1.00 96.06 137 PRO A CA 1
ATOM 1099 C C . PRO A 1 137 ? 0.727 9.449 9.649 1.00 96.06 137 PRO A C 1
ATOM 1101 O O . PRO A 1 137 ? 0.826 8.252 9.383 1.00 96.06 137 PRO A O 1
ATOM 1104 N N . THR A 1 138 ? 0.936 10.387 8.720 1.00 94.62 138 THR A N 1
ATOM 1105 C CA . THR A 1 138 ? 1.280 10.050 7.323 1.00 94.62 138 THR A CA 1
ATOM 1106 C C . THR A 1 138 ? 2.578 9.265 7.205 1.00 94.62 138 THR A C 1
ATOM 1108 O O . THR A 1 138 ? 2.693 8.412 6.333 1.00 94.62 138 THR A O 1
ATOM 1111 N N . ASP A 1 139 ? 3.538 9.525 8.094 1.00 94.81 139 ASP A N 1
ATOM 1112 C CA . ASP A 1 139 ? 4.810 8.804 8.166 1.00 94.81 139 ASP A CA 1
ATOM 1113 C C . ASP A 1 139 ? 4.643 7.305 8.419 1.00 94.81 139 ASP A C 1
ATOM 1115 O O . ASP A 1 139 ? 5.504 6.520 8.023 1.00 94.81 139 ASP A O 1
ATOM 1119 N N . GLY A 1 140 ? 3.538 6.911 9.055 1.00 96.88 140 GLY A N 1
ATOM 1120 C CA . GLY A 1 140 ? 3.197 5.516 9.295 1.00 96.88 140 GLY A CA 1
ATOM 1121 C C . GLY A 1 140 ? 2.459 4.855 8.131 1.00 96.88 140 GLY A C 1
ATOM 1122 O O . GLY A 1 140 ? 2.176 3.667 8.227 1.00 96.88 140 GLY A O 1
ATOM 1123 N N . ILE A 1 141 ? 2.119 5.572 7.055 1.00 98.31 141 ILE A N 1
ATOM 1124 C CA . ILE A 1 141 ? 1.327 5.040 5.937 1.00 98.31 141 ILE A CA 1
ATOM 1125 C C . ILE A 1 141 ? 2.218 4.873 4.707 1.00 98.31 141 ILE A C 1
ATOM 1127 O O . ILE A 1 141 ? 2.818 5.837 4.234 1.00 98.31 141 ILE A O 1
ATOM 1131 N N . THR A 1 142 ? 2.273 3.652 4.173 1.00 98.62 142 THR A N 1
ATOM 1132 C CA . THR A 1 142 ? 3.006 3.316 2.944 1.00 98.62 142 THR A CA 1
ATOM 1133 C C . THR A 1 142 ? 2.067 2.758 1.888 1.00 98.62 142 THR A C 1
ATOM 1135 O O . THR A 1 142 ? 1.399 1.751 2.124 1.00 98.62 142 THR A O 1
ATOM 1138 N N . VAL A 1 143 ? 2.045 3.376 0.709 1.00 98.62 143 VAL A N 1
ATOM 1139 C CA . VAL A 1 143 ? 1.405 2.803 -0.482 1.00 98.62 143 VAL A CA 1
ATOM 1140 C C . VAL A 1 143 ? 2.474 2.090 -1.301 1.00 98.62 143 VAL A C 1
ATOM 1142 O O . VAL A 1 143 ? 3.461 2.709 -1.695 1.00 98.62 143 VAL A O 1
ATOM 1145 N N . SER A 1 144 ? 2.280 0.791 -1.538 1.00 98.31 144 SER A N 1
ATOM 1146 C CA . SER A 1 144 ? 3.083 0.025 -2.490 1.00 98.31 144 SER A CA 1
ATOM 1147 C C . SER A 1 144 ? 2.324 -0.103 -3.799 1.00 98.31 144 SER A C 1
ATOM 1149 O O . SER A 1 144 ? 1.119 -0.324 -3.783 1.00 98.31 144 SER A O 1
ATOM 1151 N N . THR A 1 145 ? 3.004 0.038 -4.927 1.00 98.50 145 THR A N 1
ATOM 1152 C CA . THR A 1 145 ? 2.362 -0.025 -6.243 1.00 98.50 145 THR A CA 1
ATOM 1153 C C . THR A 1 145 ? 3.305 -0.583 -7.295 1.00 98.50 145 THR A C 1
ATOM 1155 O O . THR A 1 145 ? 4.506 -0.314 -7.258 1.00 98.50 145 THR A O 1
ATOM 1158 N N . VAL A 1 146 ? 2.777 -1.317 -8.274 1.00 97.69 146 VAL A N 1
ATOM 1159 C CA . VAL A 1 146 ? 3.543 -1.738 -9.460 1.00 97.69 146 VAL A CA 1
ATOM 1160 C C . VAL A 1 146 ? 3.785 -0.589 -10.443 1.00 97.69 146 VAL A C 1
ATOM 1162 O O . VAL A 1 146 ? 4.560 -0.737 -11.384 1.00 97.69 146 VAL A O 1
ATOM 1165 N N . GLY A 1 147 ? 3.159 0.568 -10.219 1.00 97.62 147 GLY A N 1
ATOM 1166 C CA . GLY A 1 147 ? 3.445 1.813 -10.924 1.00 97.62 147 GLY A CA 1
ATOM 1167 C C . GLY A 1 147 ? 2.604 2.078 -12.176 1.00 97.62 147 GLY A C 1
ATOM 1168 O O . GLY A 1 147 ? 3.165 2.293 -13.247 1.00 97.62 147 GLY A O 1
ATOM 1169 N N . PRO A 1 148 ? 1.266 2.117 -12.091 1.00 97.81 148 PRO A N 1
ATOM 1170 C CA . PRO A 1 148 ? 0.449 2.669 -13.161 1.00 97.81 148 PRO A CA 1
ATOM 1171 C C . PRO A 1 148 ? 0.702 4.182 -13.296 1.00 97.81 148 PRO A C 1
ATOM 1173 O O . PRO A 1 148 ? 0.390 4.981 -12.409 1.00 97.81 148 PRO A O 1
ATOM 1176 N N . VAL A 1 149 ? 1.311 4.580 -14.419 1.00 98.12 149 VAL A N 1
ATOM 1177 C CA . VAL A 1 149 ? 1.893 5.923 -14.627 1.00 98.12 149 VAL A CA 1
ATOM 1178 C C . VAL A 1 149 ? 0.871 7.048 -14.449 1.00 98.12 149 VAL A C 1
ATOM 1180 O O . VAL A 1 149 ? 1.190 8.087 -13.869 1.00 98.12 149 VAL A O 1
ATOM 1183 N N . 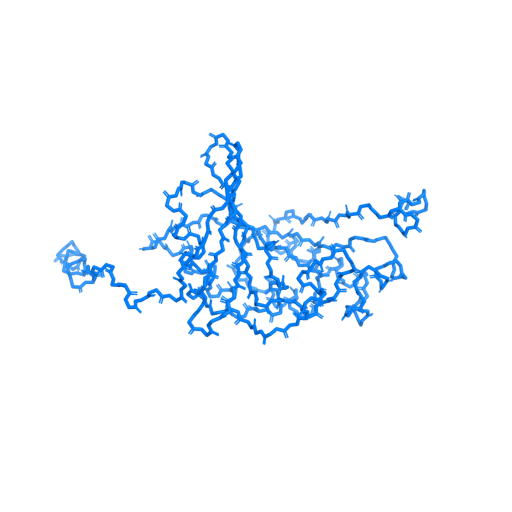ASN A 1 150 ? -0.367 6.856 -14.908 1.00 97.50 150 ASN A N 1
ATOM 1184 C CA . ASN A 1 150 ? -1.410 7.882 -14.814 1.00 97.50 150 ASN A CA 1
ATOM 1185 C C . ASN A 1 150 ? -1.820 8.146 -13.360 1.00 97.50 150 ASN A C 1
ATOM 1187 O O . ASN A 1 150 ? -1.988 9.292 -12.950 1.00 97.50 150 ASN A O 1
ATOM 1191 N N . GLN A 1 151 ? -1.925 7.096 -12.554 1.00 98.19 151 GLN A N 1
ATOM 1192 C CA . GLN A 1 151 ? -2.283 7.200 -11.148 1.00 98.19 151 GLN A CA 1
ATOM 1193 C C . GLN A 1 151 ? -1.109 7.689 -10.302 1.00 98.19 151 GLN A C 1
ATOM 1195 O O . GLN A 1 151 ? -1.342 8.410 -9.340 1.00 98.19 151 GLN A O 1
ATOM 1200 N N . LEU A 1 152 ? 0.142 7.397 -10.681 1.00 98.38 152 LEU A N 1
ATOM 1201 C CA . LEU A 1 152 ? 1.312 8.029 -10.061 1.00 98.38 152 LEU A CA 1
ATOM 1202 C C . LEU A 1 152 ? 1.319 9.550 -10.278 1.00 98.38 152 LEU A C 1
ATOM 1204 O O . LEU A 1 152 ? 1.592 10.294 -9.338 1.00 98.38 152 LEU A O 1
ATOM 1208 N N . LYS A 1 153 ? 0.958 10.025 -11.480 1.00 98.12 153 LYS A N 1
ATOM 1209 C CA . LYS A 1 153 ? 0.779 11.465 -11.747 1.00 98.12 153 LYS A CA 1
ATOM 1210 C C . LYS A 1 153 ? -0.322 12.064 -10.868 1.00 98.12 153 LYS A C 1
ATOM 1212 O O . LYS A 1 153 ? -0.124 13.129 -10.295 1.00 98.12 153 LYS A O 1
ATOM 1217 N N . LYS A 1 154 ? -1.451 11.363 -10.715 1.00 98.12 154 LYS A N 1
ATOM 1218 C CA . LYS A 1 154 ? -2.552 11.788 -9.832 1.00 98.12 154 LYS A CA 1
ATOM 1219 C C . LYS A 1 154 ? -2.095 11.848 -8.363 1.00 98.12 154 LYS A C 1
ATOM 1221 O O . LYS A 1 154 ? -2.278 12.870 -7.712 1.00 98.12 154 LYS A O 1
ATOM 1226 N N . LEU A 1 155 ? -1.397 10.810 -7.887 1.00 97.94 155 LEU A N 1
ATOM 1227 C CA . LEU A 1 155 ? -0.863 10.716 -6.522 1.00 97.94 155 LEU A CA 1
ATOM 1228 C C . LEU A 1 155 ? 0.175 11.802 -6.220 1.00 97.94 155 LEU A C 1
ATOM 1230 O O . LEU A 1 155 ? 0.246 12.295 -5.099 1.00 97.94 155 LEU A O 1
ATOM 1234 N N . ARG A 1 156 ? 0.992 12.183 -7.209 1.00 97.31 156 ARG A N 1
ATOM 1235 C CA . ARG A 1 156 ? 1.921 13.309 -7.081 1.00 97.31 156 ARG A CA 1
ATOM 1236 C C . ARG A 1 156 ? 1.172 14.580 -6.697 1.00 97.31 156 ARG A C 1
ATOM 1238 O O . ARG A 1 156 ? 1.605 15.257 -5.769 1.00 97.31 156 ARG A O 1
ATOM 1245 N N . GLU A 1 157 ? 0.073 14.897 -7.375 1.00 97.44 157 GLU A N 1
ATOM 1246 C CA . GLU A 1 157 ? -0.664 16.134 -7.109 1.00 97.44 157 GLU A CA 1
ATOM 1247 C C . GLU A 1 157 ? -1.427 16.122 -5.787 1.00 97.44 157 GLU A C 1
ATOM 1249 O O . GLU A 1 157 ? -1.620 17.191 -5.208 1.00 97.44 157 GLU A O 1
ATOM 1254 N N . GLU A 1 158 ? -1.775 14.940 -5.280 1.00 94.88 158 GLU A N 1
ATOM 1255 C CA . GLU A 1 158 ? -2.457 14.774 -4.001 1.00 94.88 158 GLU A CA 1
ATOM 1256 C C . GLU A 1 158 ? -1.672 15.433 -2.857 1.00 94.88 158 GLU A C 1
ATOM 1258 O O . GLU A 1 158 ? -0.476 15.192 -2.675 1.00 94.88 158 GLU A O 1
ATOM 1263 N N . HIS A 1 159 ? -2.341 16.237 -2.027 1.00 90.56 159 HIS A N 1
ATOM 1264 C CA . HIS A 1 159 ? -1.720 16.915 -0.879 1.00 90.56 159 HIS A CA 1
ATOM 1265 C C . HIS A 1 159 ? -1.563 15.966 0.324 1.00 90.56 159 HIS A C 1
ATOM 1267 O O . HIS A 1 159 ? -1.895 16.276 1.472 1.00 90.56 159 HIS A O 1
ATOM 1273 N N . LEU A 1 160 ? -1.038 14.773 0.051 1.00 91.69 160 LEU A N 1
ATOM 1274 C CA . LEU A 1 160 ? -0.938 13.649 0.965 1.00 91.69 160 LEU A CA 1
ATOM 1275 C C . LEU A 1 160 ? 0.500 13.123 0.990 1.00 91.69 160 LEU A C 1
ATOM 1277 O O . LEU A 1 160 ? 0.915 12.313 0.170 1.00 91.69 160 LEU A O 1
ATOM 1281 N N . LYS A 1 161 ? 1.266 13.566 1.990 1.00 93.38 161 LYS A N 1
ATOM 1282 C CA . LYS A 1 161 ? 2.691 13.239 2.145 1.00 93.38 161 LYS A CA 1
ATOM 1283 C C . LYS A 1 161 ? 2.919 11.853 2.783 1.00 93.38 161 LYS A C 1
ATOM 1285 O O . LYS A 1 161 ? 3.419 11.774 3.910 1.00 93.38 161 LYS A O 1
ATOM 1290 N N . ILE A 1 162 ? 2.549 10.780 2.084 1.00 96.56 162 ILE A N 1
ATOM 1291 C CA . ILE A 1 162 ? 2.732 9.373 2.508 1.00 96.56 162 ILE A CA 1
ATOM 1292 C C . ILE A 1 162 ? 4.065 8.778 2.030 1.00 96.56 162 ILE A C 1
ATOM 1294 O O . ILE A 1 162 ? 4.735 9.343 1.160 1.00 96.56 162 ILE A O 1
ATOM 1298 N N . GLN A 1 163 ? 4.455 7.636 2.598 1.00 98.19 163 GLN A N 1
ATOM 1299 C CA . GLN A 1 163 ? 5.571 6.838 2.085 1.00 98.19 163 GLN A CA 1
ATOM 1300 C C . GLN A 1 163 ? 5.139 6.114 0.800 1.00 98.19 163 GLN A C 1
ATOM 1302 O O . GLN A 1 163 ? 4.010 5.625 0.708 1.00 98.19 163 GLN A O 1
ATOM 1307 N N . LEU A 1 164 ? 6.038 6.030 -0.181 1.00 98.44 164 LEU A N 1
ATOM 1308 C CA . LEU A 1 164 ? 5.777 5.384 -1.467 1.00 98.44 164 LEU A CA 1
ATOM 1309 C C . LEU A 1 164 ? 6.810 4.285 -1.730 1.00 98.44 164 LEU A C 1
ATOM 1311 O O . LEU A 1 164 ? 8.021 4.520 -1.674 1.00 98.44 164 LEU A O 1
ATOM 1315 N N . THR A 1 165 ? 6.311 3.096 -2.051 1.00 98.62 165 THR A N 1
ATOM 1316 C CA . THR A 1 165 ? 7.105 1.951 -2.494 1.00 98.62 165 THR A CA 1
ATOM 1317 C C . THR A 1 165 ? 6.695 1.562 -3.910 1.00 98.62 165 THR A C 1
ATOM 1319 O O . THR A 1 165 ? 5.516 1.378 -4.197 1.00 98.62 165 THR A O 1
ATOM 1322 N N . ILE A 1 166 ? 7.668 1.430 -4.806 1.00 98.50 166 ILE A N 1
ATOM 1323 C CA . ILE A 1 166 ? 7.465 0.950 -6.170 1.00 98.50 166 ILE A CA 1
ATOM 1324 C C . ILE A 1 166 ? 7.914 -0.505 -6.246 1.00 98.50 166 ILE A C 1
ATOM 1326 O O . ILE A 1 166 ? 9.098 -0.804 -6.102 1.00 98.50 166 ILE A O 1
ATOM 1330 N N . SER A 1 167 ? 6.974 -1.406 -6.501 1.00 97.38 167 SER A N 1
ATOM 1331 C CA . SER A 1 167 ? 7.206 -2.814 -6.826 1.00 97.38 167 SER A CA 1
ATOM 1332 C C . SER A 1 167 ? 7.772 -2.934 -8.243 1.00 97.38 167 SER A C 1
ATOM 1334 O O . SER A 1 167 ? 7.046 -3.230 -9.190 1.00 97.38 167 SER A O 1
ATOM 1336 N N . LEU A 1 168 ? 9.065 -2.623 -8.397 1.00 96.94 168 LEU A N 1
ATOM 1337 C CA . LEU A 1 168 ? 9.737 -2.534 -9.696 1.00 96.94 168 LEU A CA 1
ATOM 1338 C C . LEU A 1 168 ? 10.151 -3.911 -10.218 1.00 96.94 168 LEU A C 1
ATOM 1340 O O . LEU A 1 168 ? 9.855 -4.248 -11.360 1.00 96.94 168 LEU A O 1
ATOM 1344 N N . HIS A 1 169 ? 10.815 -4.688 -9.355 1.00 96.50 169 HIS A N 1
ATOM 1345 C CA . HIS A 1 169 ? 11.211 -6.085 -9.562 1.00 96.50 169 HIS A CA 1
ATOM 1346 C C . HIS A 1 169 ? 12.016 -6.400 -10.834 1.00 96.50 169 HIS A C 1
ATOM 1348 O O . HIS A 1 169 ? 12.149 -7.563 -11.174 1.00 96.50 169 HIS A O 1
ATOM 1354 N N . ALA A 1 170 ? 12.568 -5.421 -11.541 1.00 95.75 170 ALA A N 1
ATOM 1355 C CA . ALA A 1 170 ? 13.406 -5.650 -12.713 1.00 95.75 170 ALA A CA 1
ATOM 1356 C C . ALA A 1 170 ? 14.251 -4.408 -13.007 1.00 95.75 170 ALA A C 1
ATOM 1358 O O . ALA A 1 170 ? 13.857 -3.302 -12.641 1.00 95.75 170 ALA A O 1
ATOM 1359 N N . ALA A 1 171 ? 15.385 -4.595 -13.686 1.00 95.00 171 ALA A N 1
ATOM 1360 C CA . ALA A 1 171 ? 16.222 -3.507 -14.204 1.00 95.00 171 ALA A CA 1
ATOM 1361 C C . ALA A 1 171 ? 15.964 -3.210 -15.695 1.00 95.00 171 ALA A C 1
ATOM 1363 O O . ALA A 1 171 ? 16.352 -2.163 -16.198 1.00 95.00 171 ALA A O 1
ATOM 1364 N N . THR A 1 172 ? 15.280 -4.113 -16.407 1.00 95.06 172 THR A N 1
ATOM 1365 C CA . THR A 1 172 ? 14.972 -3.978 -17.838 1.00 95.06 172 THR A CA 1
ATOM 1366 C C . THR A 1 172 ? 13.478 -4.131 -18.098 1.00 95.06 172 THR A C 1
ATOM 1368 O O . THR A 1 172 ? 12.777 -4.847 -17.375 1.00 95.06 172 THR A O 1
ATOM 1371 N N . GLN A 1 173 ? 12.977 -3.511 -19.172 1.00 96.50 173 GLN A N 1
ATOM 1372 C CA . GLN A 1 173 ? 11.575 -3.659 -19.575 1.00 96.50 173 GLN A CA 1
ATOM 1373 C C . GLN A 1 173 ? 11.210 -5.121 -19.869 1.00 96.50 173 GLN A C 1
ATOM 1375 O O . GLN A 1 173 ? 10.132 -5.570 -19.490 1.00 96.50 173 GLN A O 1
ATOM 1380 N N . ALA A 1 174 ? 12.104 -5.877 -20.516 1.00 95.38 174 ALA A N 1
ATOM 1381 C CA . ALA A 1 174 ? 11.856 -7.273 -20.870 1.00 95.38 174 ALA A CA 1
ATOM 1382 C C . ALA A 1 174 ? 11.650 -8.148 -19.623 1.00 95.38 174 ALA A C 1
ATOM 1384 O O . ALA A 1 174 ? 10.651 -8.864 -19.530 1.00 95.38 174 ALA A O 1
ATOM 1385 N N . ALA A 1 175 ? 12.538 -8.034 -18.629 1.00 95.69 175 ALA A N 1
ATOM 1386 C CA . ALA A 1 175 ? 12.376 -8.737 -17.359 1.00 95.69 175 ALA A CA 1
ATOM 138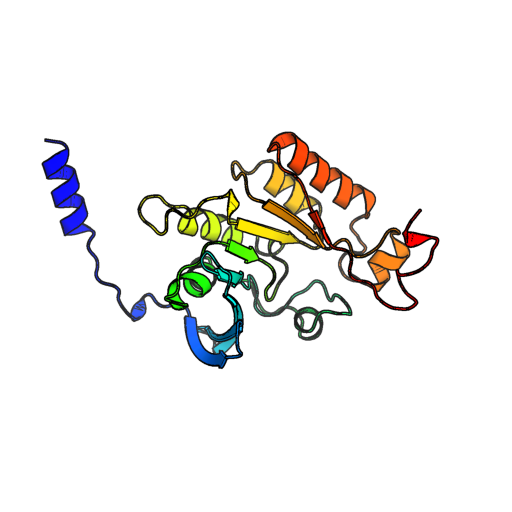7 C C . ALA A 1 175 ? 11.114 -8.267 -16.617 1.00 95.69 175 ALA A C 1
ATOM 1389 O O . ALA A 1 175 ? 10.354 -9.088 -16.103 1.00 95.69 175 ALA A O 1
ATOM 1390 N N . ARG A 1 176 ? 10.822 -6.959 -16.629 1.00 96.50 176 ARG A N 1
ATOM 1391 C CA . ARG A 1 176 ? 9.615 -6.417 -15.992 1.00 96.50 176 ARG A CA 1
ATOM 1392 C C . ARG A 1 176 ? 8.331 -6.948 -16.626 1.00 96.50 176 ARG A C 1
ATOM 1394 O O . ARG A 1 176 ? 7.409 -7.290 -15.896 1.00 96.50 176 ARG A O 1
ATOM 1401 N N . ASN A 1 177 ? 8.281 -7.063 -17.951 1.00 96.19 177 ASN A N 1
ATOM 1402 C CA . ASN A 1 177 ? 7.140 -7.626 -18.676 1.00 96.19 177 ASN A CA 1
ATOM 1403 C C . ASN A 1 177 ? 6.952 -9.120 -18.384 1.00 96.19 177 ASN A C 1
ATOM 1405 O O . ASN A 1 177 ? 5.823 -9.593 -18.373 1.00 96.19 177 ASN A O 1
ATOM 1409 N N . CYS A 1 178 ? 8.030 -9.860 -18.115 1.00 95.00 178 CYS A N 1
ATOM 1410 C CA . CYS A 1 178 ? 7.928 -11.246 -17.654 1.00 95.00 178 CYS A CA 1
ATOM 1411 C C . CYS A 1 178 ? 7.302 -11.322 -16.250 1.00 95.00 178 CYS A C 1
ATOM 1413 O O . CYS A 1 178 ? 6.417 -12.131 -15.991 1.00 95.00 178 CYS A O 1
ATOM 1415 N N . ILE A 1 179 ? 7.737 -10.444 -15.344 1.00 95.62 179 ILE A N 1
ATOM 1416 C CA . ILE A 1 179 ? 7.362 -10.493 -13.928 1.00 95.62 179 ILE A CA 1
ATOM 1417 C C . ILE A 1 179 ? 5.972 -9.884 -13.662 1.00 95.62 179 ILE A C 1
ATOM 1419 O O . ILE A 1 179 ? 5.222 -10.400 -12.829 1.00 95.62 179 ILE A O 1
ATOM 1423 N N . ILE A 1 180 ? 5.632 -8.792 -14.355 1.00 95.50 180 ILE A N 1
ATOM 1424 C CA . ILE A 1 180 ? 4.419 -7.972 -14.187 1.00 95.50 180 ILE A CA 1
ATOM 1425 C C . ILE A 1 180 ? 3.718 -7.806 -15.557 1.00 95.50 180 ILE A C 1
ATOM 1427 O O . ILE A 1 180 ? 3.675 -6.706 -16.121 1.00 95.50 180 ILE A O 1
ATOM 1431 N N . PRO A 1 181 ? 3.174 -8.892 -16.133 1.00 93.56 181 PRO A N 1
ATOM 1432 C CA . PRO A 1 181 ? 2.800 -8.955 -17.549 1.00 93.56 181 PRO A CA 1
ATOM 1433 C C . PRO A 1 181 ? 1.699 -7.979 -17.963 1.00 93.56 181 PRO A C 1
ATOM 1435 O O . PRO A 1 181 ? 1.755 -7.403 -19.052 1.00 93.56 181 PRO A O 1
ATOM 1438 N N . HIS A 1 182 ? 0.712 -7.712 -17.106 1.00 94.75 182 HIS A N 1
ATOM 1439 C CA . HIS A 1 182 ? -0.393 -6.814 -17.467 1.00 94.75 182 HIS A CA 1
ATOM 1440 C C . HIS A 1 182 ? -0.044 -5.324 -17.331 1.00 94.75 182 HIS A C 1
ATOM 1442 O O . HIS A 1 182 ? -0.898 -4.471 -17.551 1.00 94.75 182 HIS A O 1
ATOM 1448 N N . MET A 1 183 ? 1.212 -4.994 -17.011 1.00 95.56 183 MET A N 1
ATOM 1449 C CA . MET A 1 183 ? 1.712 -3.616 -16.927 1.00 95.56 183 MET A CA 1
ATOM 1450 C C . MET A 1 183 ? 2.690 -3.263 -18.053 1.00 95.56 183 MET A C 1
ATOM 1452 O O . MET A 1 183 ? 3.358 -2.232 -17.973 1.00 95.56 183 MET A O 1
ATOM 1456 N N . HIS A 1 184 ? 2.768 -4.088 -19.104 1.00 93.62 184 HIS A N 1
ATOM 1457 C CA . HIS A 1 184 ? 3.700 -3.920 -20.226 1.00 93.62 184 HIS A CA 1
ATOM 1458 C C . HIS A 1 184 ? 3.533 -2.601 -20.994 1.00 93.62 184 HIS A C 1
ATOM 1460 O O . HIS A 1 184 ? 4.488 -2.127 -21.600 1.00 93.62 184 HIS A O 1
ATOM 1466 N N . MET A 1 185 ? 2.344 -1.990 -20.945 1.00 93.69 185 MET A N 1
ATOM 1467 C CA . MET A 1 185 ? 2.085 -0.680 -21.553 1.00 93.69 185 MET A CA 1
ATOM 1468 C C . MET A 1 185 ? 2.819 0.475 -20.856 1.00 93.69 185 MET A C 1
ATOM 1470 O O . MET A 1 185 ? 2.923 1.563 -21.417 1.00 93.69 185 MET A O 1
ATOM 1474 N N . TYR A 1 186 ? 3.297 0.268 -19.626 1.00 95.94 186 TYR A 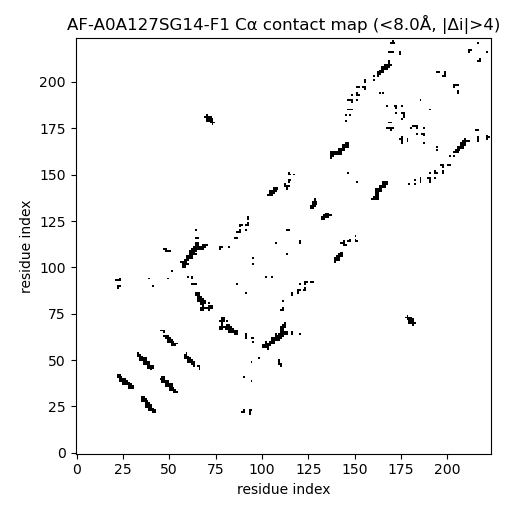N 1
ATOM 1475 C CA . TYR A 1 186 ? 4.038 1.269 -18.870 1.00 95.94 186 TYR A CA 1
ATOM 1476 C C . TYR A 1 186 ? 5.532 0.966 -18.930 1.00 95.94 186 TYR A C 1
ATOM 1478 O O . TYR A 1 186 ? 5.994 -0.036 -18.367 1.00 95.94 186 TYR A O 1
ATOM 1486 N N . ALA A 1 187 ? 6.275 1.861 -19.583 1.00 97.69 187 ALA A N 1
ATOM 1487 C CA . ALA A 1 187 ? 7.728 1.811 -19.627 1.00 97.69 187 ALA A CA 1
ATOM 1488 C C . ALA A 1 187 ? 8.315 1.947 -18.213 1.00 97.69 187 ALA A C 1
ATOM 1490 O O . ALA A 1 187 ? 7.857 2.766 -17.410 1.00 97.69 187 ALA A O 1
ATOM 1491 N N . ILE A 1 188 ? 9.325 1.144 -17.895 1.00 97.31 188 ILE A N 1
ATOM 1492 C CA . ILE A 1 188 ? 9.972 1.115 -16.584 1.00 97.31 188 ILE A CA 1
ATOM 1493 C C . ILE A 1 188 ? 10.573 2.483 -16.240 1.00 97.31 188 ILE A C 1
ATOM 1495 O O . ILE A 1 188 ? 10.437 2.954 -15.109 1.00 97.31 188 ILE A O 1
ATOM 1499 N N . GLU A 1 189 ? 11.138 3.168 -17.230 1.00 97.94 189 GLU A N 1
ATOM 1500 C CA . GLU A 1 189 ? 11.706 4.506 -17.109 1.00 97.94 189 GLU A CA 1
ATOM 1501 C C . GLU A 1 189 ? 10.634 5.535 -16.742 1.00 97.94 189 GLU A C 1
ATOM 1503 O O . GLU A 1 189 ? 10.871 6.394 -15.891 1.00 97.94 189 GLU A O 1
ATOM 1508 N N . ASP A 1 190 ? 9.430 5.427 -17.313 1.00 98.38 190 ASP A N 1
ATOM 1509 C CA . ASP A 1 190 ? 8.312 6.308 -16.972 1.00 98.38 190 ASP A CA 1
ATOM 1510 C C . ASP A 1 190 ? 7.836 6.078 -15.539 1.00 98.38 190 ASP A C 1
ATOM 1512 O O . ASP A 1 190 ? 7.570 7.043 -14.817 1.00 98.38 190 ASP A O 1
ATOM 1516 N N . VAL A 1 191 ? 7.767 4.817 -15.099 1.00 98.44 191 VAL A N 1
ATOM 1517 C CA . VAL A 1 191 ? 7.421 4.470 -13.714 1.00 98.44 191 VAL A CA 1
ATOM 1518 C C . VAL A 1 191 ? 8.430 5.077 -12.741 1.00 98.44 191 VAL A C 1
ATOM 1520 O O . VAL A 1 191 ? 8.035 5.771 -11.799 1.00 98.44 191 VAL A O 1
ATOM 1523 N N . VAL A 1 192 ? 9.727 4.874 -12.989 1.00 98.31 192 VAL A N 1
ATOM 1524 C CA . VAL A 1 192 ? 10.811 5.434 -12.168 1.00 98.31 192 VAL A CA 1
ATOM 1525 C C . VAL A 1 192 ? 10.753 6.961 -12.175 1.00 98.31 192 VAL A C 1
ATOM 1527 O O . VAL A 1 192 ? 10.778 7.580 -11.111 1.00 98.31 192 VAL A O 1
ATOM 1530 N N . LYS A 1 193 ? 10.588 7.583 -13.346 1.00 98.50 193 LYS A N 1
ATOM 1531 C CA . LYS A 1 193 ? 10.469 9.039 -13.494 1.00 98.50 193 LYS A CA 1
ATOM 1532 C C . LYS A 1 193 ? 9.308 9.606 -12.681 1.00 98.50 193 LYS A C 1
ATOM 1534 O O . LYS A 1 193 ? 9.496 10.599 -11.976 1.00 98.50 193 LYS A O 1
ATOM 1539 N N . GLN A 1 194 ? 8.120 8.999 -12.741 1.00 98.50 194 GLN A N 1
ATOM 1540 C CA . GLN A 1 194 ? 6.979 9.474 -11.951 1.00 98.50 194 GLN A CA 1
ATOM 1541 C C . GLN A 1 194 ? 7.203 9.290 -10.449 1.00 98.50 194 GLN A C 1
ATOM 1543 O O . GLN A 1 194 ? 6.869 10.179 -9.666 1.00 98.50 194 GLN A O 1
ATOM 1548 N N . ALA A 1 195 ? 7.818 8.181 -10.041 1.00 98.19 195 ALA A N 1
ATOM 1549 C CA . ALA A 1 195 ? 8.134 7.935 -8.642 1.00 98.19 195 ALA A CA 1
ATOM 1550 C C . ALA A 1 195 ? 9.145 8.959 -8.091 1.00 98.19 195 ALA A C 1
ATOM 1552 O O . ALA A 1 195 ? 8.930 9.541 -7.027 1.00 98.19 195 ALA A O 1
ATOM 1553 N N . LEU A 1 196 ? 10.204 9.270 -8.844 1.00 98.25 196 LEU A N 1
ATOM 1554 C CA . LEU A 1 196 ? 11.154 10.329 -8.489 1.00 98.25 196 LEU A CA 1
ATOM 1555 C C . LEU A 1 196 ? 10.494 11.716 -8.484 1.00 98.25 196 LEU A C 1
ATOM 1557 O O . LEU A 1 196 ? 10.782 12.533 -7.612 1.00 98.25 196 LEU A O 1
ATOM 1561 N N . SER A 1 197 ? 9.551 11.974 -9.393 1.00 98.12 197 SER A N 1
ATOM 1562 C CA . SER A 1 197 ? 8.787 13.225 -9.386 1.00 98.12 197 SER A CA 1
ATOM 1563 C C . SER A 1 197 ? 7.913 13.377 -8.132 1.00 98.12 197 SER A C 1
ATOM 1565 O O . SER A 1 197 ? 7.839 14.468 -7.561 1.00 98.12 197 SER A O 1
ATOM 1567 N N . TYR A 1 198 ? 7.294 12.287 -7.658 1.00 98.19 198 TYR A N 1
ATOM 1568 C CA . TYR A 1 198 ? 6.600 12.250 -6.365 1.00 98.19 198 TYR A CA 1
ATOM 1569 C C . TYR A 1 198 ? 7.571 12.536 -5.210 1.00 98.19 198 TYR A C 1
ATOM 1571 O O . TYR A 1 198 ? 7.286 13.380 -4.357 1.00 98.19 198 TYR A O 1
ATOM 1579 N N . SER A 1 199 ? 8.737 11.878 -5.214 1.00 97.25 199 SER A N 1
ATOM 1580 C CA . SER A 1 199 ? 9.796 12.057 -4.212 1.00 97.25 199 SER A CA 1
ATOM 1581 C C . SER A 1 199 ? 10.202 13.525 -4.062 1.00 97.25 199 SER A C 1
ATOM 1583 O O . SER A 1 199 ? 10.205 14.053 -2.946 1.00 97.25 199 SER A O 1
ATOM 1585 N N . GLN A 1 200 ? 10.476 14.191 -5.189 1.00 97.38 200 GLN A N 1
ATOM 1586 C CA . GLN A 1 200 ? 10.873 15.597 -5.248 1.00 97.38 200 GLN A CA 1
ATOM 1587 C C . GLN A 1 200 ? 9.775 16.526 -4.726 1.00 97.38 200 GLN A C 1
ATOM 1589 O O . GLN A 1 200 ? 10.042 17.362 -3.866 1.00 97.38 200 GLN A O 1
ATOM 1594 N N . ARG A 1 201 ? 8.532 16.361 -5.199 1.00 96.69 201 ARG A N 1
ATOM 1595 C CA . ARG A 1 201 ? 7.413 17.228 -4.799 1.00 96.69 201 ARG A CA 1
ATOM 1596 C C . ARG A 1 201 ? 7.131 17.159 -3.300 1.00 96.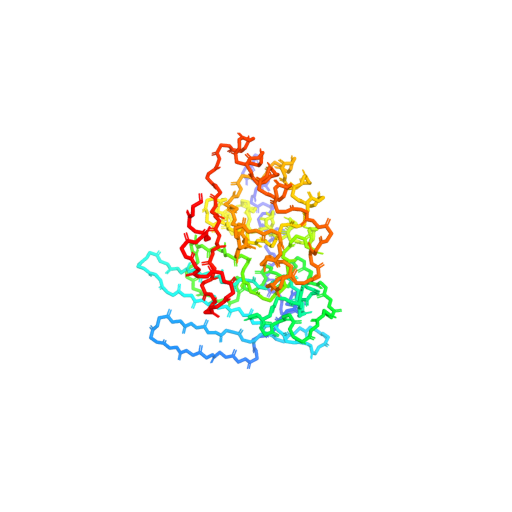69 201 ARG A C 1
ATOM 1598 O O . ARG A 1 201 ? 6.870 18.180 -2.672 1.00 96.69 201 ARG A O 1
ATOM 1605 N N . HIS A 1 202 ? 7.166 15.958 -2.732 1.00 95.94 202 HIS A N 1
ATOM 1606 C CA . HIS A 1 202 ? 6.773 15.729 -1.340 1.00 95.94 202 HIS A CA 1
ATOM 1607 C C . HIS A 1 202 ? 7.944 15.777 -0.358 1.00 95.94 202 HIS A C 1
ATOM 1609 O O . HIS A 1 202 ? 7.730 15.700 0.857 1.00 95.94 202 HIS A O 1
ATOM 1615 N N . ASN A 1 203 ? 9.177 15.914 -0.858 1.00 95.00 203 ASN A N 1
ATOM 1616 C CA . ASN A 1 203 ? 10.413 15.739 -0.097 1.00 95.00 203 ASN A CA 1
ATOM 1617 C C . ASN A 1 203 ? 10.354 14.441 0.735 1.00 95.00 203 ASN A C 1
ATOM 1619 O O . ASN A 1 203 ? 10.346 14.454 1.975 1.00 95.00 203 ASN A O 1
ATOM 1623 N N . ARG A 1 204 ? 10.175 13.318 0.028 1.00 93.62 204 ARG A N 1
ATOM 1624 C CA . ARG A 1 204 ? 10.063 11.961 0.585 1.00 93.62 204 ARG A CA 1
ATOM 1625 C C . ARG A 1 204 ? 10.959 11.004 -0.166 1.00 93.62 204 ARG A C 1
ATOM 1627 O O . ARG A 1 204 ? 11.024 11.056 -1.386 1.00 93.62 204 ARG A O 1
ATOM 1634 N N . LYS A 1 205 ? 11.591 10.078 0.551 1.00 95.19 205 LYS A N 1
ATOM 1635 C CA . LYS A 1 205 ? 12.284 8.958 -0.089 1.00 95.19 205 LYS A CA 1
ATOM 1636 C C . LYS A 1 205 ? 11.251 8.025 -0.720 1.00 95.19 205 LYS A C 1
ATOM 1638 O O . LYS A 1 205 ? 10.192 7.795 -0.142 1.00 95.19 205 LYS A O 1
ATOM 1643 N N . VAL A 1 206 ? 11.587 7.493 -1.887 1.00 97.25 206 VAL A N 1
ATOM 1644 C CA . VAL A 1 206 ? 10.849 6.404 -2.526 1.00 97.25 206 VAL A CA 1
ATOM 1645 C C . VAL A 1 206 ? 11.671 5.137 -2.382 1.00 97.25 206 VAL A C 1
ATOM 1647 O O . VAL A 1 206 ? 12.889 5.163 -2.544 1.00 97.25 206 VAL A O 1
ATOM 1650 N N . VAL A 1 207 ? 11.002 4.034 -2.062 1.00 98.31 207 VAL A N 1
ATOM 1651 C CA . VAL A 1 207 ? 11.624 2.711 -1.984 1.00 98.31 207 VAL A CA 1
ATOM 1652 C C . VAL A 1 207 ? 11.311 1.955 -3.265 1.00 98.31 207 VAL A C 1
ATOM 1654 O O . VAL A 1 207 ? 10.147 1.833 -3.625 1.00 98.31 207 VAL A O 1
ATOM 1657 N N . PHE A 1 208 ? 12.322 1.408 -3.932 1.00 97.94 208 PHE A N 1
ATOM 1658 C CA . PHE A 1 208 ? 12.118 0.456 -5.021 1.00 97.94 208 PHE A CA 1
ATOM 1659 C C . PHE A 1 208 ? 12.263 -0.958 -4.464 1.00 97.94 208 PHE A C 1
ATOM 1661 O O . PHE A 1 208 ? 13.319 -1.330 -3.958 1.00 97.94 208 PHE A O 1
ATOM 1668 N N . ALA A 1 209 ? 11.184 -1.734 -4.509 1.00 97.06 209 ALA A N 1
ATOM 1669 C CA . ALA A 1 209 ? 11.194 -3.132 -4.122 1.00 97.06 209 ALA A CA 1
ATOM 1670 C C . ALA A 1 209 ? 11.667 -3.993 -5.300 1.00 97.06 209 ALA A C 1
ATOM 1672 O O . ALA A 1 209 ? 11.174 -3.871 -6.426 1.00 97.06 209 ALA A O 1
ATOM 1673 N N . TYR A 1 210 ? 12.604 -4.894 -5.015 1.00 96.38 210 TYR A N 1
ATOM 1674 C CA . TYR A 1 210 ? 13.206 -5.802 -5.981 1.00 96.38 210 TYR A CA 1
ATOM 1675 C C . TYR A 1 210 ? 13.152 -7.223 -5.418 1.00 96.38 210 TYR 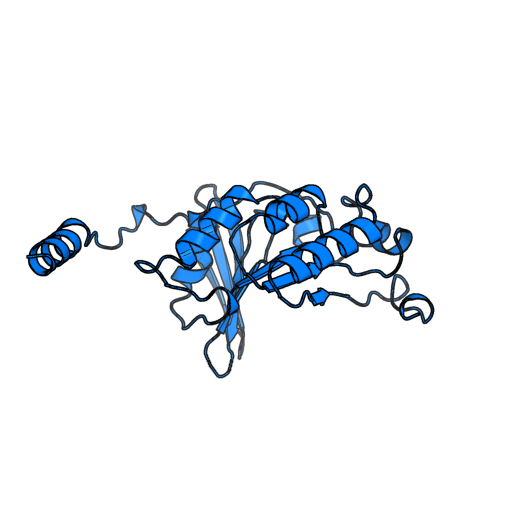A C 1
ATOM 1677 O O . TYR A 1 210 ? 13.774 -7.512 -4.400 1.00 96.38 210 TYR A O 1
ATOM 1685 N N . LEU A 1 211 ? 12.346 -8.087 -6.034 1.00 94.31 211 LEU A N 1
ATOM 1686 C CA . LEU A 1 211 ? 12.215 -9.483 -5.628 1.00 94.31 211 LEU A CA 1
ATOM 1687 C C . LEU A 1 211 ? 13.155 -10.284 -6.514 1.00 94.31 211 LEU A C 1
ATOM 1689 O O . LEU A 1 211 ? 13.028 -10.187 -7.729 1.00 94.31 211 LEU A O 1
ATOM 1693 N N . LEU A 1 212 ? 14.071 -11.047 -5.928 1.00 94.06 212 LEU A N 1
ATOM 1694 C CA . LEU A 1 212 ? 15.002 -11.874 -6.691 1.00 94.06 212 LEU A CA 1
ATOM 1695 C C . LEU A 1 212 ? 14.307 -13.163 -7.133 1.00 94.06 212 LEU A C 1
ATOM 1697 O O . LEU A 1 212 ? 13.828 -13.938 -6.304 1.00 94.06 212 LEU A O 1
ATOM 1701 N N . LEU A 1 213 ? 14.241 -13.364 -8.444 1.00 93.31 213 LEU A N 1
ATOM 1702 C CA . LEU A 1 213 ? 13.659 -14.518 -9.108 1.00 93.31 213 LEU A CA 1
ATOM 1703 C C . LEU A 1 213 ? 14.756 -15.212 -9.928 1.00 93.31 213 LEU A C 1
ATOM 1705 O O . LEU A 1 213 ? 15.217 -14.639 -10.924 1.00 93.31 213 LEU A O 1
ATOM 1709 N N . PRO A 1 214 ? 15.159 -16.435 -9.530 1.00 92.69 214 PRO A N 1
ATOM 1710 C CA . PRO A 1 214 ? 16.253 -17.150 -10.167 1.00 92.69 214 PRO A CA 1
ATOM 1711 C C . PRO A 1 214 ? 16.110 -17.266 -11.684 1.00 92.69 214 PRO A C 1
ATOM 1713 O O . PRO A 1 214 ? 15.087 -17.729 -12.190 1.00 92.69 214 PRO A O 1
ATOM 1716 N N . GLY A 1 215 ? 17.142 -16.840 -12.410 1.00 90.00 215 GLY A N 1
ATOM 1717 C CA . GLY A 1 215 ? 17.213 -16.904 -13.868 1.00 90.00 215 GLY A CA 1
ATOM 1718 C C . GLY A 1 215 ? 16.429 -15.814 -14.606 1.00 90.00 215 GLY A C 1
ATOM 1719 O O . GLY A 1 215 ? 16.561 -15.720 -15.832 1.00 90.00 215 GLY A O 1
ATOM 1720 N N . ILE A 1 216 ? 15.661 -14.976 -13.900 1.00 91.62 216 ILE A N 1
ATOM 1721 C CA . ILE A 1 216 ? 14.837 -13.915 -14.498 1.00 91.62 216 ILE A CA 1
ATOM 1722 C C . ILE A 1 216 ? 15.479 -12.540 -14.302 1.00 91.62 216 ILE A C 1
ATOM 1724 O O . ILE A 1 216 ? 15.617 -11.804 -15.277 1.00 91.62 216 ILE A O 1
ATOM 1728 N N . ASN A 1 217 ? 15.841 -12.192 -13.067 1.00 92.75 217 ASN A N 1
ATOM 1729 C CA . ASN A 1 217 ? 16.276 -10.839 -12.698 1.00 92.75 217 ASN A CA 1
ATOM 1730 C C . ASN A 1 217 ? 17.381 -10.826 -11.618 1.00 92.75 217 ASN A C 1
ATOM 1732 O O . ASN A 1 217 ? 17.515 -9.870 -10.859 1.00 92.75 217 ASN A O 1
ATOM 1736 N N . ASP A 1 218 ? 18.137 -11.915 -11.499 1.00 94.00 218 ASP A N 1
ATOM 1737 C CA . ASP A 1 218 ? 19.205 -12.104 -10.514 1.00 94.00 218 ASP A CA 1
ATOM 1738 C C . ASP A 1 218 ? 20.604 -12.176 -11.156 1.00 94.00 218 ASP A C 1
ATOM 1740 O O . ASP A 1 218 ? 21.556 -12.664 -10.546 1.00 94.00 218 ASP A O 1
ATOM 1744 N N . ARG A 1 219 ? 20.756 -11.703 -12.399 1.00 92.25 219 ARG A N 1
ATOM 1745 C CA . ARG A 1 219 ? 22.014 -11.795 -13.151 1.00 92.25 219 ARG A CA 1
ATOM 1746 C C . ARG A 1 219 ? 22.925 -10.619 -12.809 1.00 92.25 219 ARG A C 1
ATOM 1748 O O . ARG A 1 219 ? 22.468 -9.522 -12.506 1.00 92.25 219 ARG A O 1
ATOM 1755 N N . SER A 1 220 ? 24.237 -10.773 -12.996 1.00 91.06 220 SER A N 1
ATOM 1756 C CA . SER A 1 220 ? 25.195 -9.665 -12.804 1.00 91.06 220 SER A CA 1
ATOM 1757 C C . SER A 1 220 ? 24.955 -8.466 -13.736 1.00 91.06 220 SER A C 1
ATOM 1759 O O . SER A 1 220 ? 25.474 -7.379 -13.496 1.00 91.06 220 SER A O 1
ATOM 1761 N N . SER A 1 221 ? 24.221 -8.651 -14.838 1.00 91.12 221 SER A N 1
ATOM 1762 C CA . SER A 1 221 ? 23.759 -7.557 -15.701 1.00 91.12 221 SER A CA 1
ATOM 1763 C C . SER A 1 221 ? 22.622 -6.743 -15.086 1.00 91.12 221 SER A C 1
ATOM 1765 O O . SER A 1 221 ? 22.488 -5.588 -15.446 1.00 91.12 221 SER A O 1
ATOM 1767 N N . ASP A 1 222 ? 21.831 -7.314 -14.174 1.00 88.88 222 ASP A N 1
ATOM 1768 C CA . ASP A 1 222 ? 20.692 -6.635 -13.541 1.00 88.88 222 ASP A CA 1
ATOM 1769 C C . ASP A 1 222 ? 21.115 -5.690 -12.401 1.00 88.88 222 ASP A C 1
ATOM 1771 O O . ASP A 1 222 ? 20.313 -4.884 -11.933 1.00 88.88 222 ASP A O 1
ATOM 1775 N N . ILE A 1 223 ? 22.368 -5.801 -11.941 1.00 86.19 223 ILE A N 1
ATOM 1776 C CA . ILE A 1 223 ? 22.961 -4.963 -10.884 1.00 86.19 223 ILE A CA 1
ATOM 1777 C C . ILE A 1 223 ? 23.585 -3.679 -11.458 1.00 86.19 223 ILE A C 1
ATOM 1779 O O . ILE A 1 223 ? 23.709 -2.687 -10.739 1.00 86.19 223 ILE A O 1
ATOM 1783 N N . ARG A 1 224 ? 24.033 -3.727 -12.717 1.00 72.12 224 ARG A N 1
ATOM 1784 C CA . ARG A 1 224 ? 24.791 -2.661 -13.386 1.00 72.12 224 ARG A CA 1
ATOM 1785 C C . ARG A 1 224 ? 23.864 -1.648 -14.040 1.00 72.12 224 ARG A C 1
ATOM 1787 O O . ARG A 1 224 ? 24.214 -0.452 -13.970 1.00 72.12 224 ARG A O 1
#

Secondary structure (DSSP, 8-state):
-HHHHHHHHHHHT-PPP-GGG-SEEEEEEEE-SSEEEEEEEETTS-EEEEEEEE-SSSEEEE---EEE-SS--TT-HHHHT-EEEEPPHHHHHHHHHTT-S-EEEEEE-SSS-GGGGHHHHHHHHHHHH-TTTT---GGGEEEEE---HHHHHHHHHSS---EEEEE---SSHHHHHHHSGGGTTS-HHHHHHHHHHHHHHHT--EEEE----TTTS-STTT--

Solvent-accessible surface area (backbone atoms only — not comparable to full-atom values): 12262 Å² total; per-residue (Å²): 106,72,65,59,54,51,50,50,49,55,60,78,65,60,68,74,92,52,77,85,76,53,52,56,42,83,72,47,77,49,76,60,97,52,39,36,42,38,33,33,36,37,88,82,80,44,68,46,51,35,39,39,36,63,50,98,93,30,22,38,34,29,38,33,39,23,37,29,11,74,50,41,30,74,89,37,71,40,20,73,72,30,59,76,46,71,44,52,33,62,49,42,45,44,65,63,66,71,66,81,63,63,71,59,31,42,33,41,71,36,30,36,54,38,61,85,30,41,72,34,48,53,53,22,52,50,52,43,39,28,82,91,58,71,47,44,58,45,85,28,32,32,47,36,30,75,47,62,55,71,49,43,55,53,55,46,72,45,97,62,72,51,38,44,33,35,51,53,45,42,78,46,59,70,44,24,34,67,46,32,47,70,47,58,91,51,54,60,66,55,33,50,52,41,49,53,51,33,21,64,76,58,74,42,77,64,43,77,43,72,64,80,41,90,93,65,51,64,49,81,75,53,79,110

Radius of gyration: 19.15 Å; Cα contacts (8 Å, |Δi|>4): 409; chains: 1; bounding box: 50×47×47 Å

Nearest PDB structures (foldseek):
  6fz6-assembly2_B  TM=8.907E-01  e=3.643E-23  Sphaerobacter thermophilus DSM 20745
  3rf9-assembly1_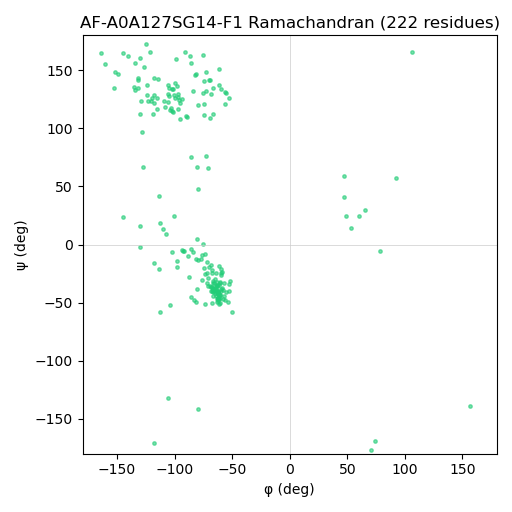B  TM=9.399E-01  e=1.203E-20  Escherichia coli K-12
  3rfa-assembly2_A  TM=9.386E-01  e=2.683E-20  Escherichia coli K-12
  3rfa-assembly1_B  TM=9.330E-01  e=7.658E-20  Escherichia coli K-12
  5hr6-assembly2_B  TM=9.249E-01  e=4.494E-18  Escherichia coli

pLDDT: mean 93.76, std 7.43, range [60.25, 98.81]

Mean predicted aligned error: 4.98 Å

Sequence (224 aa):
TVDKARALYAELYKQPFHKKNLSISTKKVYKSSDTEKYVYELKDNRYIETVFIKRRDGGTVCVSTQVGCSVGCIFCESGRNGFVRNLTPSEIVQQVILIRQKVNRIVFMGMGEPLFNYDNLIAAIHILRDRNGLNFPTDGITVSTVGPVNQLKKLREEHLKIQLTISLHAATQAARNCIIPHMHMYAIEDVVKQALSYSQRHNRKVVFAYLLLPGINDRSSDIR

Foldseek 3Di:
DVVVVVVVCCVVPPDDDDPVLQQWDFPDWDDDPFKIKTWIQGPVRAIWIKMWGHDPVWTEIAFEFFQAEQQLFVPDPSSVVHGDGTDALNNRLCSVVVVPTGHQAYEPHTHYFNLVNPPRSVVNVCQCCDPVHVVHDLARYEYEHCAPLVSLQVVLVDPRLHAYEHALQFQALVLSCVRRVNCSVDHSVSRVVSQVSSCVSNVYDYHYDHDDDPPRHPDPVRVD